Protein AF-0000000084418094 (afdb_homodimer)

Radius of gyration: 26.53 Å; Cα contacts (8 Å, |Δi|>4): 510; chains: 2; bounding box: 59×116×49 Å

Secondary structure (DSSP, 8-state):
------------------EEEE-HHHHHHHHGGGTT--TT--EEEE-TTS-EEEE-HHHHHHHBHHHHHHHHHT-SBTTEEE--SS-HHHHHHHHHHHHHSEEEE-HHHHHHHHHHHHHHTBTTHHHHHHHHHHHH--HHHHHHHHHHHHHTT-HHHHHHHHHHHHHHHHHH-/------------------EEEE-HHHHHHHHGGGTT--TT--EEEE-TTS-EEEE-HHHHHHHBHHHHHHHHHT-SBTTEEE--SS-HHHHHHHHHHHHHSEEEE-HHHHHHHHHHHHHHTBTTHHHHHHHHHHHH--HHHHHHHHHHHHHTT-HHHHHHHHHHHHHHHHHH-

InterPro domains:
  IPR000210 BTB/POZ domain [PF00651] (36-132)
  IPR000210 BTB/POZ domain [PS50097] (41-107)
  IPR000210 BTB/POZ domain [SM00225] (41-137)
  IPR011333 SKP1/BTB/POZ domain superfamily [G3DSA:3.30.710.10] (7-166)
  IPR011333 SKP1/BTB/POZ domain superfamily [SSF54695] (30-132)
  IPR051481 BTB/POZ domain-containing protein and Galectin-3-binding [PTHR24410] (14-168)

Foldseek 3Di:
DPPPPPPPPPPPPPCPVDDDDDCPQVQLVVQLVCKQNPVVFQAWEAEPVGDIIGDHLVLLLVFFVQSVVCVVVVPDPPRYHYDDLADRVLVSQLRSCSRRVDGDDDLQCLLRVLLVCVVRVTPPNNVVSLVVLLVPDDPVSLVVSLVSNVVSVVPSSVVSSVVVVVVVVVVVD/DPPDPPPPPPVPCPCPVDDDDDCPQVQLVVQLVCKQNPVVFQAWEAEPVGDIIGDHLVLLLVFFVQSVVCVVVVPDPPRYHYDDLADRVLVSQVRSCSRRVDGDDDLQCLLRVLLVCVVRVTPPNNVVSLVVLLVPDDPVSLVVSLVSNVVSVVPSSVVSSVVVVVVVVVVVD

Organism: Gonium pectorale (NCBI:txid33097)

pLDDT: mean 86.04, std 20.14, range [18.3, 98.69]

Solvent-accessible surface area (backbone atoms only — not comparable to full-atom values): 18602 Å² total; per-residue (Å²): 132,81,78,76,79,74,74,72,82,71,74,86,72,70,70,62,56,57,46,70,47,82,38,30,66,58,42,19,61,35,29,40,74,42,58,62,22,77,70,77,40,64,31,31,40,27,36,62,82,63,53,72,40,35,35,43,60,56,51,46,36,22,30,12,59,48,48,28,54,46,59,72,67,53,82,57,57,92,51,37,44,78,47,74,95,46,50,48,69,30,47,52,49,52,56,49,18,59,31,42,19,41,36,80,34,29,75,86,46,39,41,47,33,36,44,38,24,57,74,36,40,31,65,66,47,36,65,50,48,50,51,50,50,63,72,63,58,42,86,88,46,34,59,62,42,32,52,45,13,57,72,63,65,35,60,66,56,34,50,46,37,51,49,56,53,49,61,56,50,58,67,72,101,125,78,71,75,74,71,74,71,81,70,78,83,73,71,72,65,56,59,45,70,46,82,37,30,67,55,44,19,61,35,29,40,74,43,59,62,21,78,71,75,40,64,31,32,40,27,36,63,82,62,53,73,39,35,34,41,61,58,50,46,36,20,32,12,59,50,49,28,54,46,60,72,67,53,82,56,57,92,51,37,44,77,46,74,94,45,50,47,69,30,47,51,49,51,56,48,19,59,31,42,19,40,37,79,32,27,76,87,46,39,40,47,32,37,43,38,24,57,74,37,39,31,66,68,48,36,65,50,47,51,50,50,52,63,73,62,59,42,85,87,45,33,60,61,43,32,53,46,12,57,73,61,64,34,62,68,57,33,50,46,38,52,49,56,53,48,61,56,52,57,66,72,100

Sequence (346 aa):
MAKAGVLQLASTAEETATFSIDLGRLLNSGARPFYNSPAFSDITIIAPDGRQRLCHQVILAASSKRLASVLKSGDFTNARLPVQGVDSDALDSLLESCYTGECGLSLASAAAVYDAAVKLEVTGLAPAIEQFVGGGLSPPTVVPMLERALGVKAARLVEICLGFIRGRWVVTGMAKAGVLQLASTAEETATFSIDLGRLLNSGARPFYNSPAFSDITIIAPDGRQRLCHQVILAASSKRLASVLKSGDFTNARLPVQGVDSDALDSLLESCYTGECGLSLASAAAVYDAAVKLEVTGLAPAIEQFVGGGLSPPTVVPMLERALGVKAARLVEICLGFIRGRWVVTG

Structure (mmCIF, N/CA/C/O backbone):
data_AF-0000000084418094-model_v1
#
loop_
_entity.id
_entity.type
_entity.pdbx_description
1 polymer 'BTB domain-containing protein'
#
loop_
_atom_site.group_PDB
_atom_site.id
_atom_site.type_symbol
_atom_site.label_atom_id
_atom_site.label_alt_id
_atom_site.label_comp_id
_atom_site.label_asym_id
_atom_site.label_entity_id
_atom_site.label_seq_id
_atom_site.pdbx_PDB_ins_code
_atom_site.Cartn_x
_atom_site.Cartn_y
_atom_site.Cartn_z
_atom_site.occupancy
_atom_site.B_iso_or_equiv
_atom_site.auth_seq_id
_atom_site.auth_comp_id
_atom_site.auth_asym_id
_atom_site.auth_atom_id
_atom_site.pdbx_PDB_model_num
ATOM 1 N N . MET A 1 1 ? 22.641 -58.281 21 1 20.84 1 MET A N 1
ATOM 2 C CA . MET A 1 1 ? 21.891 -57.906 19.812 1 20.84 1 MET A CA 1
ATOM 3 C C . MET A 1 1 ? 21.953 -56.406 19.578 1 20.84 1 MET A C 1
ATOM 5 O O . MET A 1 1 ? 21.562 -55.625 20.438 1 20.84 1 MET A O 1
ATOM 9 N N . ALA A 1 2 ? 22.875 -55.906 18.969 1 25.16 2 ALA A N 1
ATOM 10 C CA . ALA A 1 2 ? 23.438 -54.562 18.953 1 25.16 2 ALA A CA 1
ATOM 11 C C . ALA A 1 2 ? 22.5 -53.594 18.234 1 25.16 2 ALA A C 1
ATOM 13 O O . ALA A 1 2 ? 22.141 -53.812 17.078 1 25.16 2 ALA A O 1
ATOM 14 N N . LYS A 1 3 ? 21.484 -53.062 18.859 1 25.58 3 LYS A N 1
ATOM 15 C CA . LYS A 1 3 ? 20.328 -52.406 18.25 1 25.58 3 LYS A CA 1
ATOM 16 C C . LYS A 1 3 ? 20.766 -51.281 17.312 1 25.58 3 LYS A C 1
ATOM 18 O O . LYS A 1 3 ? 21.578 -50.438 17.688 1 25.58 3 LYS A O 1
ATOM 23 N N . ALA A 1 4 ? 20.781 -51.469 16.031 1 26.08 4 ALA A N 1
ATOM 24 C CA . ALA A 1 4 ? 21.328 -50.719 14.898 1 26.08 4 ALA A CA 1
ATOM 25 C C . ALA A 1 4 ? 20.828 -49.281 14.898 1 26.08 4 ALA A C 1
ATOM 27 O O . ALA A 1 4 ? 19.641 -49.031 15.078 1 26.08 4 ALA A O 1
ATOM 28 N N . GLY A 1 5 ? 21.531 -48.281 15.32 1 22.48 5 GLY A N 1
ATOM 29 C CA . GLY A 1 5 ? 21.297 -46.875 15.609 1 22.48 5 GLY A CA 1
ATOM 30 C C . GLY A 1 5 ? 20.703 -46.125 14.438 1 22.48 5 GLY A C 1
ATOM 31 O O . GLY A 1 5 ? 21.266 -46.125 13.344 1 22.48 5 GLY A O 1
ATOM 32 N N . VAL A 1 6 ? 19.469 -46.312 14.039 1 21.38 6 VAL A N 1
ATOM 33 C CA . VAL A 1 6 ? 18.891 -45.844 12.781 1 21.38 6 VAL A CA 1
ATOM 34 C C . VAL A 1 6 ? 19.219 -44.375 12.562 1 21.38 6 VAL A C 1
ATOM 36 O O . VAL A 1 6 ? 18.984 -43.562 13.453 1 21.38 6 VAL A O 1
ATOM 39 N N . LEU A 1 7 ? 20.281 -43.969 11.945 1 22.14 7 LEU A N 1
ATOM 40 C CA . LEU A 1 7 ? 20.672 -42.625 11.555 1 22.14 7 LEU A CA 1
ATOM 41 C C . LEU A 1 7 ? 19.484 -41.844 11.008 1 22.14 7 LEU A C 1
ATOM 43 O O . LEU A 1 7 ? 18.844 -42.281 10.047 1 22.14 7 LEU A O 1
ATOM 47 N N . GLN A 1 8 ? 18.484 -41.562 11.57 1 26.33 8 GLN A N 1
ATOM 48 C CA . GLN A 1 8 ? 17.312 -40.906 11.023 1 26.33 8 GLN A CA 1
ATOM 49 C C . GLN A 1 8 ? 17.703 -39.719 10.164 1 26.33 8 GLN A C 1
ATOM 51 O O . GLN A 1 8 ? 18.516 -38.875 10.578 1 26.33 8 GLN A O 1
ATOM 56 N N . LEU A 1 9 ? 18.062 -39.875 8.844 1 26.03 9 LEU A N 1
ATOM 57 C CA . LEU A 1 9 ? 18.469 -38.969 7.789 1 26.03 9 LEU A CA 1
ATOM 58 C C . LEU A 1 9 ? 17.906 -37.562 8.031 1 26.03 9 LEU A C 1
ATOM 60 O O . LEU A 1 9 ? 16.719 -37.406 8.344 1 26.03 9 LEU A O 1
ATOM 64 N N . ALA A 1 10 ? 18.547 -36.469 8.469 1 29.06 10 ALA A N 1
ATOM 65 C CA . ALA A 1 10 ? 18.781 -35.156 9.008 1 29.06 10 ALA A CA 1
ATOM 66 C C . ALA A 1 10 ? 18.109 -34.062 8.156 1 29.06 10 ALA A C 1
ATOM 68 O O . ALA A 1 10 ? 18.391 -33.969 6.961 1 29.06 10 ALA A O 1
ATOM 69 N N . SER A 1 11 ? 16.734 -33.812 7.664 1 34.59 11 SER A N 1
ATOM 70 C CA . SER A 1 11 ? 16.016 -33.812 6.391 1 34.59 11 SER A CA 1
ATOM 71 C C . SER A 1 11 ? 16.688 -32.906 5.367 1 34.59 11 SER A C 1
ATOM 73 O O . SER A 1 11 ? 17.094 -31.797 5.699 1 34.59 11 SER A O 1
ATOM 75 N N . THR A 1 12 ? 17.688 -33.031 4.422 1 32.62 12 THR A N 1
ATOM 76 C CA . THR A 1 12 ? 18.703 -32.25 3.746 1 32.62 12 THR A CA 1
ATOM 77 C C . THR A 1 12 ? 18.188 -30.891 3.363 1 32.62 12 THR A C 1
ATOM 79 O O . THR A 1 12 ? 17.219 -30.766 2.602 1 32.62 12 THR A O 1
ATOM 82 N N . ALA A 1 13 ? 17.938 -29.969 4.031 1 34.62 13 ALA A N 1
ATOM 83 C CA . ALA A 1 13 ? 17.406 -28.641 4.332 1 34.62 13 ALA A CA 1
ATOM 84 C C . ALA A 1 13 ? 17.688 -27.672 3.191 1 34.62 13 ALA A C 1
ATOM 86 O O . ALA A 1 13 ? 18.766 -27.078 3.133 1 34.62 13 ALA A O 1
ATOM 87 N N . GLU A 1 14 ? 17.922 -28.094 1.924 1 36.22 14 GLU A N 1
ATOM 88 C CA . GLU A 1 14 ? 18.141 -27.359 0.684 1 36.22 14 GLU A CA 1
ATOM 89 C C . GLU A 1 14 ? 17.531 -25.953 0.751 1 36.22 14 GLU A C 1
ATOM 91 O O . GLU A 1 14 ? 16.344 -25.812 1.051 1 36.22 14 GLU A O 1
ATOM 96 N N . GLU A 1 15 ? 18.141 -25.109 1.356 1 41.88 15 GLU A N 1
ATOM 97 C CA . GLU A 1 15 ? 18.016 -23.688 1.648 1 41.88 15 GLU A CA 1
ATOM 98 C C . GLU A 1 15 ? 17.062 -23.016 0.673 1 41.88 15 GLU A C 1
ATOM 100 O O . GLU A 1 15 ? 17.375 -22.828 -0.503 1 41.88 15 GLU A O 1
ATOM 105 N N . THR A 1 16 ? 15.953 -23.672 0.348 1 48.34 16 THR A N 1
ATOM 106 C CA . THR A 1 16 ? 14.922 -23.078 -0.484 1 48.34 16 THR A CA 1
ATOM 107 C C . THR A 1 16 ? 14.938 -21.562 -0.352 1 48.34 16 THR A C 1
ATOM 109 O O . THR A 1 16 ? 14.461 -21.016 0.645 1 48.34 16 THR A O 1
ATOM 112 N N . ALA A 1 17 ? 16.188 -21.094 -0.485 1 53.12 17 ALA A N 1
ATOM 113 C CA . ALA A 1 17 ? 16.391 -19.641 -0.481 1 53.12 17 ALA A CA 1
ATOM 114 C C . ALA A 1 17 ? 15.141 -18.906 -0.928 1 53.12 17 ALA A C 1
ATOM 116 O O . ALA A 1 17 ? 14.555 -19.234 -1.963 1 53.12 17 ALA A O 1
ATOM 117 N N . THR A 1 18 ? 14.227 -18.734 0.023 1 65.12 18 THR A N 1
ATOM 118 C CA . THR A 1 18 ? 13.117 -17.844 -0.297 1 65.12 18 THR A CA 1
ATOM 119 C C . THR A 1 18 ? 13.57 -16.391 -0.331 1 65.12 18 THR A C 1
ATOM 121 O O . THR A 1 18 ? 14.414 -15.984 0.474 1 65.12 18 THR A O 1
ATOM 124 N N . PHE A 1 19 ? 13.609 -15.953 -1.445 1 70 19 PHE A N 1
ATOM 125 C CA . PHE A 1 19 ? 13.875 -14.523 -1.565 1 70 19 PHE A CA 1
ATOM 126 C C . PHE A 1 19 ? 12.57 -13.734 -1.578 1 70 19 PHE A C 1
ATOM 128 O O . PHE A 1 19 ? 11.516 -14.273 -1.916 1 70 19 PHE A O 1
ATOM 135 N N . SER A 1 20 ? 12.672 -12.617 -0.868 1 74.56 20 SER A N 1
ATOM 136 C CA . SER A 1 20 ? 11.5 -11.758 -0.864 1 74.56 20 SER A CA 1
ATOM 137 C C . SER A 1 20 ? 11.656 -10.594 -1.841 1 74.56 20 SER A C 1
ATOM 139 O O . SER A 1 20 ? 12.68 -9.906 -1.828 1 74.56 20 SER A O 1
ATOM 141 N N . ILE A 1 21 ? 10.797 -10.539 -2.795 1 78.12 21 ILE A N 1
ATOM 142 C CA . ILE A 1 21 ? 10.711 -9.414 -3.723 1 78.12 21 ILE A CA 1
ATOM 143 C C . ILE A 1 21 ? 9.977 -8.258 -3.062 1 78.12 21 ILE A C 1
ATOM 145 O O . ILE A 1 21 ? 8.93 -8.453 -2.443 1 78.12 21 ILE A O 1
ATOM 149 N N . ASP A 1 22 ? 10.609 -7.055 -3.168 1 77.25 22 ASP A N 1
ATOM 150 C CA . ASP A 1 22 ? 9.961 -5.855 -2.639 1 77.25 22 ASP A CA 1
ATOM 151 C C . ASP A 1 22 ? 9.125 -5.164 -3.713 1 77.25 22 ASP A C 1
ATOM 153 O O . ASP A 1 22 ? 9.672 -4.637 -4.688 1 77.25 22 ASP A O 1
ATOM 157 N N . LEU A 1 23 ? 7.812 -5.191 -3.525 1 77.62 23 LEU A N 1
ATOM 158 C CA . LEU A 1 23 ? 6.867 -4.598 -4.461 1 77.62 23 LEU A CA 1
ATOM 159 C C . LEU A 1 23 ? 6.215 -3.354 -3.865 1 77.62 23 LEU A C 1
ATOM 161 O O . LEU A 1 23 ? 5.27 -2.807 -4.438 1 77.62 23 LEU A O 1
ATOM 165 N N . GLY A 1 24 ? 6.676 -2.898 -2.789 1 80.31 24 GLY A N 1
ATOM 166 C CA . GLY A 1 24 ? 6.016 -1.878 -1.989 1 80.31 24 GLY A CA 1
ATOM 167 C C . GLY A 1 24 ? 5.77 -0.591 -2.752 1 80.31 24 GLY A C 1
ATOM 168 O O . GLY A 1 24 ? 4.641 -0.098 -2.799 1 80.31 24 GLY A O 1
ATOM 169 N N . ARG A 1 25 ? 6.777 -0.119 -3.402 1 77.88 25 ARG A N 1
ATOM 170 C CA . ARG A 1 25 ? 6.676 1.146 -4.121 1 77.88 25 ARG A CA 1
ATOM 171 C C . ARG A 1 25 ? 5.688 1.04 -5.277 1 77.88 25 ARG A C 1
ATOM 173 O O . ARG A 1 25 ? 4.91 1.964 -5.52 1 77.88 25 ARG A O 1
ATOM 180 N N . LEU A 1 26 ? 5.734 -0.068 -5.914 1 77.56 26 LEU A N 1
ATOM 181 C CA . LEU A 1 26 ? 4.852 -0.28 -7.055 1 77.56 26 LEU A CA 1
ATOM 182 C C . LEU A 1 26 ? 3.395 -0.369 -6.605 1 77.56 26 LEU A C 1
ATOM 184 O O . LEU A 1 26 ? 2.502 0.164 -7.27 1 77.56 26 LEU A O 1
ATOM 188 N N . LEU A 1 27 ? 3.195 -0.978 -5.523 1 80.62 27 LEU A N 1
ATOM 189 C CA . LEU A 1 27 ? 1.845 -1.103 -4.988 1 80.62 27 LEU A CA 1
ATOM 190 C C . LEU A 1 27 ? 1.282 0.262 -4.605 1 80.62 27 LEU A C 1
ATOM 192 O O . LEU A 1 27 ? 0.111 0.549 -4.859 1 80.62 27 LEU A O 1
ATOM 196 N N . ASN A 1 28 ? 2.143 1.062 -4.055 1 84 28 ASN A N 1
ATOM 197 C CA . ASN A 1 28 ? 1.713 2.404 -3.684 1 84 28 ASN A CA 1
ATOM 198 C C . ASN A 1 28 ? 1.325 3.229 -4.906 1 84 28 ASN A C 1
ATOM 200 O O . ASN A 1 28 ? 0.319 3.939 -4.891 1 84 28 ASN A O 1
ATOM 204 N N . SER A 1 29 ? 2.09 3.109 -5.93 1 86.38 29 SER A N 1
ATOM 205 C CA . SER A 1 29 ? 1.779 3.814 -7.168 1 86.38 29 SER A CA 1
ATOM 206 C C . SER A 1 29 ? 0.441 3.361 -7.742 1 86.38 29 SER A C 1
ATOM 208 O O . SER A 1 29 ? -0.302 4.164 -8.312 1 86.38 29 SER A O 1
ATOM 210 N N . GLY A 1 30 ? 0.126 2.158 -7.531 1 91.56 30 GLY A N 1
ATOM 211 C CA . GLY A 1 30 ? -1.116 1.604 -8.047 1 91.56 30 GLY A CA 1
ATOM 212 C C . GLY A 1 30 ? -2.342 2.08 -7.293 1 91.56 30 GLY A C 1
ATOM 213 O O . GLY A 1 30 ? -3.443 2.111 -7.844 1 91.56 30 GLY A O 1
ATOM 214 N N . ALA A 1 31 ? -2.121 2.502 -6.129 1 94.19 31 ALA A N 1
ATOM 215 C CA . ALA A 1 31 ? -3.246 2.896 -5.285 1 94.19 31 ALA A CA 1
ATOM 216 C C . ALA A 1 31 ? -3.57 4.379 -5.457 1 94.19 31 ALA A C 1
ATOM 218 O O . ALA A 1 31 ? -4.668 4.824 -5.125 1 94.19 31 ALA A O 1
ATOM 219 N N . ARG A 1 32 ? -2.682 5.16 -6.016 1 93.94 32 ARG A N 1
ATOM 220 C CA . ARG A 1 32 ? -2.779 6.613 -6.098 1 93.94 32 ARG A CA 1
ATOM 221 C C . ARG A 1 32 ? -4.051 7.035 -6.824 1 93.94 32 ARG A C 1
ATOM 223 O O . ARG A 1 32 ? -4.789 7.902 -6.348 1 93.94 32 ARG A O 1
ATOM 230 N N . PRO A 1 33 ? -4.422 6.367 -7.875 1 95.81 33 PRO A N 1
ATOM 231 C CA . PRO A 1 33 ? -5.59 6.828 -8.633 1 95.81 33 PRO A CA 1
ATOM 232 C C . PRO A 1 33 ? -6.902 6.621 -7.883 1 95.81 33 PRO A C 1
ATOM 234 O O . PRO A 1 33 ? -7.934 7.176 -8.273 1 95.81 33 PRO A O 1
ATOM 237 N N . PHE A 1 34 ? -6.844 5.918 -6.867 1 96.81 34 PHE A N 1
ATOM 238 C CA . PHE A 1 34 ? -8.086 5.598 -6.176 1 96.81 34 PHE A CA 1
ATOM 239 C C . PHE A 1 34 ? -8.414 6.656 -5.125 1 96.81 34 PHE A C 1
ATOM 241 O O . PHE A 1 34 ? -9.539 6.727 -4.633 1 96.81 34 PHE A O 1
ATOM 248 N N . TYR A 1 35 ? -7.398 7.457 -4.777 1 97.38 35 TYR A N 1
ATOM 249 C CA . TYR A 1 35 ? -7.699 8.531 -3.838 1 97.38 35 TYR A CA 1
ATOM 250 C C . TYR A 1 35 ? -8.711 9.508 -4.43 1 97.38 35 TYR A C 1
ATOM 252 O O . TYR A 1 35 ? -8.523 10.016 -5.539 1 97.38 35 TYR A O 1
ATOM 260 N N . ASN A 1 36 ? -9.703 9.695 -3.666 1 98.06 36 ASN A N 1
ATOM 261 C CA . ASN A 1 36 ? -10.812 10.57 -4.023 1 98.06 36 ASN A CA 1
ATOM 262 C C . ASN A 1 36 ? -11.461 10.148 -5.336 1 98.06 36 ASN A C 1
ATOM 264 O O . ASN A 1 36 ? -11.852 10.992 -6.145 1 98.06 36 ASN A O 1
ATOM 268 N N . SER A 1 37 ? -11.453 8.906 -5.594 1 97.12 37 SER A N 1
ATOM 269 C CA . SER A 1 37 ? -12.125 8.266 -6.719 1 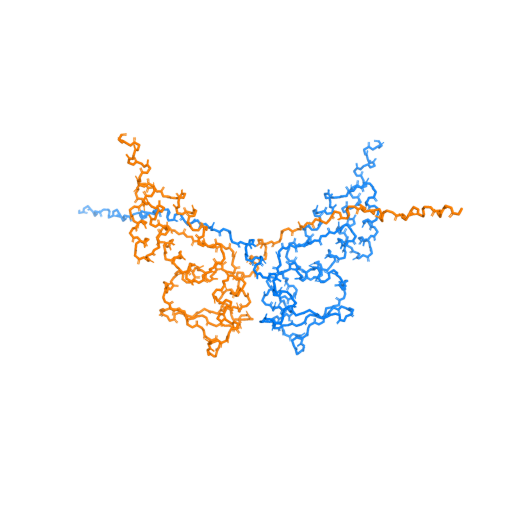97.12 37 SER A CA 1
ATOM 270 C C . SER A 1 37 ? -13.32 7.449 -6.258 1 97.12 37 SER A C 1
ATOM 272 O O . SER A 1 37 ? -13.273 6.805 -5.207 1 97.12 37 SER A O 1
ATOM 274 N N . PRO A 1 38 ? -14.391 7.488 -7.008 1 97 38 PRO A N 1
ATOM 275 C CA . PRO A 1 38 ? -15.562 6.699 -6.621 1 97 38 PRO A CA 1
ATOM 276 C C . PRO A 1 38 ? -15.352 5.199 -6.812 1 97 38 PRO A C 1
ATOM 278 O O . PRO A 1 38 ? -16.109 4.391 -6.277 1 97 38 PRO A O 1
ATOM 281 N N . ALA A 1 39 ? -14.281 4.852 -7.535 1 96.12 39 ALA A N 1
ATOM 282 C CA . ALA A 1 39 ? -14.039 3.441 -7.816 1 96.12 39 ALA A CA 1
ATOM 283 C C . ALA A 1 39 ? -13.766 2.662 -6.535 1 96.12 39 ALA A C 1
ATOM 285 O O . ALA A 1 39 ? -12.781 2.932 -5.836 1 96.12 39 ALA A O 1
ATOM 286 N N . PHE A 1 40 ? -14.656 1.739 -6.23 1 96.25 40 PHE A N 1
ATOM 287 C CA . PHE A 1 40 ? -14.578 0.806 -5.113 1 96.25 40 PHE A CA 1
ATOM 288 C C . PHE A 1 40 ? -14.617 1.55 -3.783 1 96.25 40 PHE A C 1
ATOM 290 O O . PHE A 1 40 ? -14.281 0.983 -2.74 1 96.25 40 PHE A O 1
ATOM 297 N N . SER A 1 41 ? -14.867 2.859 -3.801 1 97.75 41 SER A N 1
ATOM 298 C CA . SER A 1 41 ? -14.914 3.639 -2.568 1 97.75 41 SER A CA 1
ATOM 299 C C . SER A 1 41 ? -16.031 3.148 -1.644 1 97.75 41 SER A C 1
ATOM 301 O O . SER A 1 41 ? -17.109 2.779 -2.105 1 97.75 41 SER A O 1
ATOM 303 N N . ASP A 1 42 ? -15.75 3.154 -0.312 1 97.38 42 ASP A N 1
ATOM 304 C CA . ASP A 1 42 ? -16.75 2.646 0.618 1 97.38 42 ASP A CA 1
ATOM 305 C C . ASP A 1 42 ? -16.875 3.551 1.844 1 97.38 42 ASP A C 1
ATOM 307 O O . ASP A 1 42 ? -17.594 3.232 2.787 1 97.38 42 ASP A O 1
ATOM 311 N N . ILE A 1 43 ? -16.266 4.707 1.866 1 97.94 43 ILE A N 1
ATOM 312 C CA . ILE A 1 43 ? -16.375 5.66 2.967 1 97.94 43 ILE A CA 1
ATOM 313 C C . ILE A 1 43 ? -16.062 7.066 2.467 1 97.94 43 ILE A C 1
ATOM 315 O O . ILE A 1 43 ? -15.203 7.25 1.6 1 97.94 43 ILE A O 1
ATOM 319 N N . THR A 1 44 ? -16.781 8 2.959 1 98.62 44 THR A N 1
ATOM 320 C CA . THR A 1 44 ? -16.516 9.406 2.67 1 98.62 44 THR A CA 1
ATOM 321 C C . THR A 1 44 ? -16.016 10.133 3.912 1 98.62 44 THR A C 1
ATOM 323 O O . THR A 1 44 ? -16.656 10.109 4.961 1 98.62 44 THR A O 1
ATOM 326 N N . ILE A 1 45 ? -14.844 10.734 3.781 1 98.5 45 ILE A N 1
ATOM 327 C CA . ILE A 1 45 ? -14.281 11.523 4.867 1 98.5 45 ILE A CA 1
ATOM 328 C C . ILE A 1 45 ? -14.703 12.984 4.707 1 98.5 45 ILE A C 1
ATOM 330 O O . ILE A 1 45 ? -14.578 13.562 3.625 1 98.5 45 ILE A O 1
ATOM 334 N N . ILE A 1 46 ? -15.227 13.547 5.773 1 98.25 46 ILE A N 1
ATOM 335 C CA . ILE A 1 46 ? -15.648 14.938 5.754 1 98.25 46 ILE A CA 1
ATOM 336 C C . ILE A 1 46 ? -14.68 15.781 6.59 1 98.25 46 ILE A C 1
ATOM 338 O O . ILE A 1 46 ? -14.57 15.586 7.801 1 98.25 46 ILE A O 1
ATOM 342 N N . ALA A 1 47 ? -14.016 16.672 5.941 1 98.25 47 ALA A N 1
ATOM 343 C CA . ALA A 1 47 ? -13.062 17.562 6.617 1 98.25 47 ALA A CA 1
ATOM 344 C C . ALA A 1 47 ? -13.789 18.625 7.422 1 98.25 47 ALA A C 1
ATOM 346 O O . ALA A 1 47 ? -14.984 18.859 7.23 1 98.25 47 ALA A O 1
ATOM 347 N N . PRO A 1 48 ? -13.062 19.312 8.305 1 97.44 48 PRO A N 1
ATOM 348 C CA . PRO A 1 48 ? -13.68 20.359 9.133 1 97.44 48 PRO A CA 1
ATOM 349 C C . PRO A 1 48 ? -14.305 21.469 8.305 1 97.44 48 PRO A C 1
ATOM 351 O O . PRO A 1 48 ? -15.32 22.047 8.711 1 97.44 48 PRO A O 1
ATOM 354 N N . ASP A 1 49 ? -13.742 21.719 7.156 1 97.81 49 ASP A N 1
ATOM 355 C CA . ASP A 1 49 ? -14.273 22.828 6.348 1 97.81 49 ASP A CA 1
ATOM 356 C C . ASP A 1 49 ? -15.398 22.344 5.434 1 97.81 49 ASP A C 1
ATOM 358 O O . ASP A 1 49 ? -15.898 23.094 4.602 1 97.81 49 ASP A O 1
ATOM 362 N N . GLY A 1 50 ? -15.727 21.047 5.441 1 97.31 50 GLY A N 1
ATOM 363 C CA . GLY A 1 50 ? -16.859 20.516 4.695 1 97.31 50 GLY A CA 1
ATOM 364 C C . GLY A 1 50 ? -16.453 19.75 3.455 1 97.31 50 GLY A C 1
ATOM 365 O O . GLY A 1 50 ? -17.266 19.031 2.869 1 97.31 50 GLY A O 1
ATOM 366 N N . ARG A 1 51 ? -15.188 19.922 3.102 1 97.81 51 ARG A N 1
ATOM 367 C CA . ARG A 1 51 ? -14.711 19.156 1.948 1 97.81 51 ARG A CA 1
ATOM 368 C C . ARG A 1 51 ? -14.875 17.656 2.178 1 97.81 51 ARG A C 1
ATOM 370 O O . ARG A 1 51 ? -14.625 17.172 3.279 1 97.81 51 ARG A O 1
ATOM 377 N N . GLN A 1 52 ? -15.258 17.016 1.075 1 98.25 52 GLN A N 1
ATOM 378 C CA . GLN A 1 52 ? -15.484 15.578 1.142 1 98.25 52 GLN A CA 1
ATOM 379 C C . GLN A 1 52 ? -14.492 14.828 0.262 1 98.25 52 GLN A C 1
ATOM 381 O O . GLN A 1 52 ? -14.18 15.258 -0.85 1 98.25 52 GLN A O 1
ATOM 386 N N . ARG A 1 53 ? -13.922 13.711 0.78 1 98.62 53 ARG A N 1
ATOM 387 C CA . ARG A 1 53 ? -13.016 12.844 0.034 1 98.62 53 ARG A CA 1
ATOM 388 C C . ARG A 1 53 ? -13.516 11.398 0.037 1 98.62 53 ARG A C 1
ATOM 390 O O . ARG A 1 53 ? -13.836 10.852 1.095 1 98.62 53 ARG A O 1
ATOM 397 N N . LEU A 1 54 ? -13.672 10.844 -1.171 1 98.69 54 LEU A N 1
ATOM 398 C CA . LEU A 1 54 ? -13.984 9.422 -1.305 1 98.69 54 LEU A CA 1
ATOM 399 C C . LEU A 1 54 ? -12.758 8.562 -1.008 1 98.69 54 LEU A C 1
ATOM 401 O O . LEU A 1 54 ? -11.711 8.742 -1.628 1 98.69 54 LEU A O 1
ATOM 405 N N . CYS A 1 55 ? -12.914 7.664 0.001 1 98.44 55 CYS A N 1
ATOM 406 C CA . CYS A 1 55 ? -11.797 6.848 0.46 1 98.44 55 CYS A CA 1
ATOM 407 C C . CYS A 1 55 ? -12.195 5.379 0.542 1 98.44 55 CYS A C 1
ATOM 409 O O . CYS A 1 55 ? -13.227 4.98 0.002 1 98.44 55 CYS A O 1
ATOM 411 N N . HIS A 1 56 ? -11.359 4.531 0.987 1 98.06 56 HIS A N 1
ATOM 412 C CA . HIS A 1 56 ? -11.516 3.096 1.18 1 98.06 56 HIS A CA 1
ATOM 413 C C . HIS A 1 56 ? -11.156 2.689 2.605 1 98.06 56 HIS A C 1
ATOM 415 O O . HIS A 1 56 ? -10.055 2.982 3.084 1 98.06 56 HIS A O 1
ATOM 421 N N . GLN A 1 57 ? -12.078 1.995 3.277 1 97.81 57 GLN A N 1
ATOM 422 C CA . GLN A 1 57 ? -11.906 1.683 4.695 1 97.81 57 GLN A CA 1
ATOM 423 C C . GLN A 1 57 ? -10.625 0.89 4.934 1 97.81 57 GLN A C 1
ATOM 425 O O . GLN A 1 57 ? -9.891 1.165 5.883 1 97.81 57 GLN A O 1
ATOM 430 N N . VAL A 1 58 ? -10.305 -0.068 4.035 1 96.81 58 VAL A N 1
ATOM 431 C CA . VAL A 1 58 ? -9.164 -0.949 4.242 1 96.81 58 VAL A CA 1
ATOM 432 C C . VAL A 1 58 ? -7.867 -0.14 4.18 1 96.81 58 VAL A C 1
ATOM 434 O O . VAL A 1 58 ? -6.934 -0.39 4.949 1 96.81 58 VAL A O 1
ATOM 437 N N . ILE A 1 59 ? -7.789 0.83 3.27 1 96.56 59 ILE A N 1
ATOM 438 C CA . ILE A 1 59 ? -6.59 1.649 3.125 1 96.56 59 ILE A CA 1
ATOM 439 C C . ILE A 1 59 ? -6.414 2.529 4.359 1 96.56 59 ILE A C 1
ATOM 441 O O . ILE A 1 59 ? -5.312 2.619 4.914 1 96.56 59 ILE A O 1
ATOM 445 N N . LEU A 1 60 ? -7.492 3.148 4.816 1 97.38 60 LEU A N 1
ATOM 446 C CA . LEU A 1 60 ? -7.43 4.016 5.988 1 97.38 60 LEU A CA 1
ATOM 447 C C . LEU A 1 60 ? -7.098 3.211 7.242 1 97.38 60 LEU A C 1
ATOM 449 O O . LEU A 1 60 ? -6.262 3.623 8.047 1 97.38 60 LEU A O 1
ATOM 453 N N . ALA A 1 61 ? -7.73 2.039 7.359 1 97.19 61 ALA A N 1
ATOM 454 C CA . ALA A 1 61 ? -7.512 1.195 8.531 1 97.19 61 ALA A CA 1
ATOM 455 C C . ALA A 1 61 ? -6.086 0.655 8.555 1 97.19 61 ALA A C 1
ATOM 457 O O . ALA A 1 61 ? -5.504 0.469 9.633 1 97.19 61 ALA A O 1
ATOM 458 N N . ALA A 1 62 ? -5.543 0.446 7.414 1 95.5 62 ALA A N 1
ATOM 459 C CA . ALA A 1 62 ? -4.184 -0.077 7.309 1 95.5 62 ALA A CA 1
ATOM 460 C C . ALA A 1 62 ? -3.154 0.989 7.68 1 95.5 62 ALA A C 1
ATOM 462 O O . ALA A 1 62 ? -2.021 0.667 8.039 1 95.5 62 ALA A O 1
ATOM 463 N N . SER A 1 63 ? -3.527 2.229 7.645 1 95.5 63 SER A N 1
ATOM 464 C CA . SER A 1 63 ? -2.551 3.311 7.738 1 95.5 63 SER A CA 1
ATOM 465 C C . SER A 1 63 ? -2.68 4.059 9.062 1 95.5 63 SER A C 1
ATOM 467 O O . SER A 1 63 ? -1.757 4.762 9.477 1 95.5 63 SER A O 1
ATOM 469 N N . SER A 1 64 ? -3.801 3.951 9.734 1 96.69 64 SER A N 1
ATOM 470 C CA . SER A 1 64 ? -4.102 4.738 10.922 1 96.69 64 SER A CA 1
ATOM 471 C C . SER A 1 64 ? -4.801 3.891 11.984 1 96.69 64 SER A C 1
ATOM 473 O O . SER A 1 64 ? -5.902 3.387 11.75 1 96.69 64 SER A O 1
ATOM 475 N N . LYS A 1 65 ? -4.156 3.857 13.188 1 96.31 65 LYS A N 1
ATOM 476 C CA . LYS A 1 65 ? -4.746 3.09 14.281 1 96.31 65 LYS A CA 1
ATOM 477 C C . LYS A 1 65 ? -6.062 3.711 14.734 1 96.31 65 LYS A C 1
ATOM 479 O O . LYS A 1 65 ? -7.031 2.998 15.008 1 96.31 65 LYS A O 1
ATOM 484 N N . ARG A 1 66 ? -6.133 4.953 14.82 1 97.06 66 ARG A N 1
ATOM 485 C CA . ARG A 1 66 ? -7.344 5.645 15.25 1 97.06 66 ARG A CA 1
ATOM 486 C C . ARG A 1 66 ? -8.477 5.453 14.25 1 97.06 66 ARG A C 1
ATOM 488 O O . ARG A 1 66 ? -9.609 5.156 14.633 1 97.06 66 ARG A O 1
ATOM 495 N N . LEU A 1 67 ? -8.18 5.594 12.992 1 97 67 LEU A N 1
ATOM 496 C CA . LEU A 1 67 ? -9.203 5.383 11.977 1 97 67 LEU A CA 1
ATOM 497 C C . LEU A 1 67 ? -9.656 3.926 11.953 1 97 67 LEU A C 1
ATOM 499 O O . LEU A 1 67 ? -10.844 3.645 11.805 1 97 67 LEU A O 1
ATOM 503 N N . ALA A 1 68 ? -8.688 3.039 12.133 1 96.69 68 ALA A N 1
ATOM 504 C CA . ALA A 1 68 ? -9.031 1.621 12.18 1 96.69 68 ALA A CA 1
ATOM 505 C C . ALA A 1 68 ? -10.047 1.345 13.289 1 96.69 68 ALA A C 1
ATOM 507 O O . ALA A 1 68 ? -11.047 0.651 13.062 1 96.69 68 ALA A O 1
ATOM 508 N N . SER A 1 69 ? -9.805 1.888 14.438 1 96.69 69 SER A N 1
ATOM 509 C CA . SER A 1 69 ? -10.688 1.692 15.586 1 96.69 69 SER A CA 1
ATOM 510 C C . SER A 1 69 ? -12.078 2.246 15.305 1 96.69 69 SER A C 1
ATOM 512 O O . SER A 1 69 ? -13.086 1.573 15.562 1 96.69 69 SER A O 1
ATOM 514 N N . VAL A 1 70 ? -12.172 3.391 14.719 1 96.25 70 VAL A N 1
ATOM 515 C CA . VAL A 1 70 ? -13.438 4.051 14.438 1 96.25 70 VAL A CA 1
ATOM 516 C C . VAL A 1 70 ? -14.203 3.277 13.367 1 96.25 70 VAL A C 1
ATOM 518 O O . VAL A 1 70 ? -15.406 3.059 13.492 1 96.25 70 VAL A O 1
ATOM 521 N N . LEU A 1 71 ? -13.5 2.852 12.383 1 96.38 71 LEU A N 1
ATOM 522 C CA . LEU A 1 71 ? -14.133 2.15 11.266 1 96.38 71 LEU A CA 1
ATOM 523 C C . LEU A 1 71 ? -14.633 0.778 11.703 1 96.38 71 LEU A C 1
ATOM 525 O O . LEU A 1 71 ? -15.711 0.343 11.281 1 96.38 71 LEU A O 1
ATOM 529 N N . LYS A 1 72 ? -13.859 0.156 12.492 1 94.94 72 LYS A N 1
ATOM 530 C CA . LYS A 1 72 ? -14.273 -1.151 12.992 1 94.94 72 LYS A CA 1
ATOM 531 C C . LYS A 1 72 ? -15.492 -1.033 13.906 1 94.94 72 LYS A C 1
ATOM 533 O O . LYS A 1 72 ? -16.359 -1.908 13.906 1 94.94 72 LYS A O 1
ATOM 538 N N . SER A 1 73 ? -15.562 0.04 14.641 1 94 73 SER A N 1
ATOM 539 C CA . SER A 1 73 ? -16.703 0.269 15.539 1 94 73 SER A CA 1
ATOM 540 C C . SER A 1 73 ? -17.953 0.613 14.75 1 94 73 SER A C 1
ATOM 542 O O . SER A 1 73 ? -19.078 0.322 15.195 1 94 73 SER A O 1
ATOM 544 N N . GLY A 1 74 ? -17.797 1.178 13.625 1 89.62 74 GLY A N 1
ATOM 545 C CA . GLY A 1 74 ? -18.922 1.563 12.797 1 89.62 74 GLY A CA 1
ATOM 546 C C . GLY A 1 74 ? -19.672 2.779 13.32 1 89.62 74 GLY A C 1
ATOM 547 O O . GLY A 1 74 ? -20.844 2.973 13.023 1 89.62 74 GLY A O 1
ATOM 548 N N . ASP A 1 75 ? -19.016 3.473 14.094 1 86.5 75 ASP A N 1
ATOM 549 C CA . ASP A 1 75 ? -19.641 4.629 14.734 1 86.5 75 ASP A CA 1
ATOM 550 C C . ASP A 1 75 ? -19.719 5.816 13.781 1 86.5 75 ASP A C 1
ATOM 552 O O . ASP A 1 75 ? -19.156 6.879 14.055 1 86.5 75 ASP A O 1
ATOM 556 N N . PHE A 1 76 ? -20.234 5.738 12.633 1 87 76 PHE A N 1
ATOM 557 C CA . PHE A 1 76 ? -20.547 6.766 11.641 1 87 76 PHE A CA 1
ATOM 558 C C . PHE A 1 76 ? -21.797 6.402 10.852 1 87 76 PHE A C 1
ATOM 560 O O . PHE A 1 76 ? -22.328 5.297 10.992 1 87 76 PHE A O 1
ATOM 567 N N . THR A 1 77 ? -22.375 7.336 10.203 1 89.06 77 THR A N 1
ATOM 568 C CA . THR A 1 77 ? -23.656 7.145 9.539 1 89.06 77 THR A CA 1
ATOM 569 C C . THR A 1 77 ? -23.516 7.258 8.023 1 89.06 77 THR A C 1
ATOM 571 O O . THR A 1 77 ? -22.812 8.148 7.531 1 89.06 77 THR A O 1
ATOM 574 N N . ASN A 1 78 ? -24.172 6.363 7.355 1 91.94 78 ASN A N 1
ATOM 575 C CA . ASN A 1 78 ? -24.281 6.395 5.898 1 91.94 78 ASN A CA 1
ATOM 576 C C . ASN A 1 78 ? -22.906 6.398 5.234 1 91.94 78 ASN A C 1
ATOM 578 O O . ASN A 1 78 ? -22.703 7.105 4.246 1 91.94 78 ASN A O 1
ATOM 582 N N . ALA A 1 79 ? -21.891 5.82 5.734 1 94.31 79 ALA A N 1
ATOM 583 C CA . ALA A 1 79 ? -20.547 5.699 5.191 1 94.31 79 ALA A CA 1
ATOM 584 C C . ALA A 1 79 ? -19.875 7.066 5.082 1 94.31 79 ALA A C 1
ATOM 586 O O . ALA A 1 79 ? -19.109 7.32 4.145 1 94.31 79 ALA A O 1
ATOM 587 N N . ARG A 1 80 ? -20.328 7.934 6.008 1 97.25 80 ARG A N 1
ATOM 588 C CA . ARG A 1 80 ? -19.734 9.266 6.109 1 97.25 80 ARG A CA 1
ATOM 589 C C . ARG A 1 80 ? -19.094 9.469 7.477 1 97.25 80 ARG A C 1
ATOM 591 O O . ARG A 1 80 ? -19.734 9.266 8.508 1 97.25 80 ARG A O 1
ATOM 598 N N . LEU A 1 81 ? -17.812 9.828 7.477 1 97.94 81 LEU A N 1
ATOM 599 C CA . LEU A 1 81 ? -17.047 9.984 8.711 1 97.94 81 LEU A CA 1
ATOM 600 C C . LEU A 1 81 ? -16.516 11.406 8.836 1 97.94 81 LEU A C 1
ATOM 602 O O . LEU A 1 81 ? -15.5 11.742 8.211 1 97.94 81 LEU A O 1
ATOM 606 N N . PRO A 1 82 ? -17.141 12.289 9.594 1 97.38 82 PRO A N 1
ATOM 607 C CA . PRO A 1 82 ? -16.578 13.609 9.859 1 97.38 82 PRO A CA 1
ATOM 608 C C . PRO A 1 82 ? -15.32 13.547 10.727 1 97.38 82 PRO A C 1
ATOM 610 O O . PRO A 1 82 ? -15.281 12.805 11.711 1 97.38 82 PRO A O 1
ATOM 613 N N . VAL A 1 83 ? -14.352 14.211 10.281 1 97.12 83 VAL A N 1
ATOM 614 C CA . VAL A 1 83 ? -13.133 14.383 11.07 1 97.12 83 VAL A CA 1
ATOM 615 C C . VAL A 1 83 ? -13.031 15.82 11.555 1 97.12 83 VAL A C 1
ATOM 617 O O . VAL A 1 83 ? -13.18 16.766 10.773 1 97.12 83 VAL A O 1
ATOM 620 N N . GLN A 1 84 ? -12.789 16 12.906 1 96.38 84 GLN A N 1
ATOM 621 C CA . GLN A 1 84 ? -12.695 17.328 13.516 1 96.38 84 GLN A CA 1
ATOM 622 C C . GLN A 1 84 ? -11.375 17.484 14.258 1 96.38 84 GLN A C 1
ATOM 624 O O . GLN A 1 84 ? -10.68 16.5 14.531 1 96.38 84 GLN A O 1
ATOM 629 N N . GLY A 1 85 ? -10.977 18.688 14.453 1 95.5 85 GLY A N 1
ATOM 630 C CA . GLY A 1 85 ? -9.828 18.969 15.305 1 95.5 85 GLY A CA 1
ATOM 631 C C . GLY A 1 85 ? -8.508 18.938 14.555 1 95.5 85 GLY A C 1
ATOM 632 O O . GLY A 1 85 ? -7.441 18.859 15.164 1 95.5 85 GLY A O 1
ATOM 633 N N . VAL A 1 86 ? -8.648 18.891 13.242 1 96.81 86 VAL A N 1
ATOM 634 C CA . VAL A 1 86 ? -7.441 18.953 12.422 1 96.81 86 VAL A CA 1
ATOM 635 C C . VAL A 1 86 ? -7.629 19.953 11.289 1 96.81 86 VAL A C 1
ATOM 637 O O . VAL A 1 86 ? -8.758 20.312 10.945 1 96.81 86 VAL A O 1
ATOM 640 N N . ASP A 1 87 ? -6.477 20.469 10.812 1 96.81 87 ASP A N 1
ATOM 641 C CA . ASP A 1 87 ? -6.504 21.328 9.641 1 96.81 87 ASP A CA 1
ATOM 642 C C . ASP A 1 87 ? -6.953 20.562 8.398 1 96.81 87 ASP A C 1
ATOM 644 O O . ASP A 1 87 ? -6.512 19.438 8.164 1 96.81 87 ASP A O 1
ATOM 648 N N . SER A 1 88 ? -7.832 21.234 7.57 1 97.88 88 SER A N 1
ATOM 649 C CA . SER A 1 88 ? -8.43 20.547 6.434 1 97.88 88 SER A CA 1
ATOM 650 C C . SER A 1 88 ? -7.387 20.219 5.367 1 97.88 88 SER A C 1
ATOM 652 O O . SER A 1 88 ? -7.395 19.125 4.789 1 97.88 88 SER A O 1
ATOM 654 N N . ASP A 1 89 ? -6.535 21.141 5.098 1 97.06 89 ASP A N 1
ATOM 655 C CA . ASP A 1 89 ? -5.488 20.891 4.109 1 97.06 89 ASP A CA 1
ATOM 656 C C . ASP A 1 89 ? -4.523 19.812 4.594 1 97.06 89 ASP A C 1
ATOM 658 O O . ASP A 1 89 ? -4.082 18.969 3.811 1 97.06 89 ASP A O 1
ATOM 662 N N . ALA A 1 90 ? -4.211 19.828 5.844 1 96.94 90 ALA A N 1
ATOM 663 C CA . ALA A 1 90 ? -3.346 18.812 6.434 1 96.94 90 ALA A CA 1
ATOM 664 C C . ALA A 1 90 ? -3.984 17.422 6.348 1 96.94 90 ALA A C 1
ATOM 666 O O . ALA A 1 90 ? -3.312 16.438 6.023 1 96.94 90 ALA A O 1
ATOM 667 N N . LEU A 1 91 ? -5.289 17.406 6.594 1 98.06 91 LEU A N 1
ATOM 668 C CA . LEU A 1 91 ? -6.012 16.141 6.496 1 98.06 91 LEU A CA 1
ATOM 669 C C . LEU A 1 91 ? -5.965 15.594 5.074 1 98.06 91 LEU A C 1
ATOM 671 O O . LEU A 1 91 ? -5.727 14.398 4.867 1 98.06 91 LEU A O 1
ATOM 675 N N . ASP A 1 92 ? -6.152 16.453 4.168 1 97.38 92 ASP A N 1
ATOM 676 C CA . ASP A 1 92 ? -6.113 16.047 2.764 1 97.38 92 ASP A CA 1
ATOM 677 C C . ASP A 1 92 ? -4.754 15.469 2.395 1 97.38 92 ASP A C 1
ATOM 679 O O . ASP A 1 92 ? -4.676 14.406 1.771 1 97.38 92 ASP A O 1
ATOM 683 N N . SER A 1 93 ? -3.686 16.141 2.777 1 95 93 SER A N 1
ATOM 684 C CA . SER A 1 93 ? -2.33 15.656 2.527 1 95 93 SER A CA 1
ATOM 685 C C . SER A 1 93 ? -2.086 14.312 3.201 1 95 93 SER A C 1
ATOM 687 O O . SER A 1 93 ? -1.465 13.422 2.617 1 95 93 SER A O 1
ATOM 689 N N . LEU A 1 94 ? -2.586 14.219 4.355 1 96.5 94 LEU A N 1
ATOM 690 C CA . LEU A 1 94 ? -2.439 12.992 5.133 1 96.5 94 LEU A CA 1
ATOM 691 C C . LEU A 1 94 ? -3.184 11.836 4.473 1 96.5 94 LEU A C 1
ATOM 693 O O . LEU A 1 94 ? -2.623 10.75 4.289 1 96.5 94 LEU A O 1
ATOM 697 N N . LEU A 1 95 ? -4.422 12.055 4.066 1 97.31 95 LEU A N 1
ATOM 698 C CA . LEU A 1 95 ? -5.211 11.016 3.414 1 97.31 95 LEU A CA 1
ATOM 699 C C . LEU A 1 95 ? -4.551 10.562 2.115 1 97.31 95 LEU A C 1
ATOM 701 O O . LEU A 1 95 ? -4.469 9.359 1.842 1 97.31 95 LEU A O 1
ATOM 705 N N . GLU A 1 96 ? -4.098 11.516 1.389 1 95.5 96 GLU A N 1
ATOM 706 C CA . GLU A 1 96 ? -3.414 11.172 0.143 1 95.5 96 GLU A CA 1
ATOM 707 C C . GLU A 1 96 ? -2.176 10.32 0.405 1 95.5 96 GLU A C 1
ATOM 709 O O . GLU A 1 96 ? -1.889 9.391 -0.344 1 95.5 96 GLU A O 1
ATOM 714 N N . SER A 1 97 ? -1.49 10.602 1.416 1 94.19 97 SER A N 1
ATOM 715 C CA . SER A 1 97 ? -0.276 9.859 1.736 1 94.19 97 SER A CA 1
ATOM 716 C C . SER A 1 97 ? -0.589 8.398 2.059 1 94.19 97 SER A C 1
ATOM 718 O O . SER A 1 97 ? 0.241 7.516 1.836 1 94.19 97 SER A O 1
ATOM 720 N N . CYS A 1 98 ? -1.792 8.094 2.533 1 94.94 98 CYS A N 1
ATOM 721 C CA . CYS A 1 98 ? -2.213 6.727 2.812 1 94.94 98 CYS A CA 1
ATOM 722 C C . CYS A 1 98 ? -2.326 5.918 1.525 1 94.94 98 CYS A C 1
ATOM 724 O O . CYS A 1 98 ? -2.25 4.688 1.552 1 94.94 98 CYS A O 1
ATOM 726 N N . TYR A 1 99 ? -2.482 6.605 0.44 1 94.12 99 TYR A N 1
ATOM 727 C CA . TYR A 1 99 ? -2.633 5.941 -0.849 1 94.12 99 TYR A CA 1
ATOM 728 C C . TYR A 1 99 ? -1.305 5.883 -1.594 1 94.12 99 TYR A C 1
ATOM 730 O O . TYR A 1 99 ? -1.029 4.922 -2.312 1 94.12 99 TYR A O 1
ATOM 738 N N . THR A 1 100 ? -0.522 6.836 -1.39 1 91.44 100 THR A N 1
ATOM 739 C CA . THR A 1 100 ? 0.648 6.984 -2.246 1 91.44 100 THR A CA 1
ATOM 740 C C . THR A 1 100 ? 1.909 6.512 -1.528 1 91.44 100 THR A C 1
ATOM 742 O O . THR A 1 100 ? 2.926 6.234 -2.168 1 91.44 100 THR A O 1
ATOM 745 N N . GLY A 1 101 ? 1.823 6.516 -0.254 1 89.5 101 GLY A N 1
ATOM 746 C CA . GLY A 1 101 ? 3.025 6.223 0.512 1 89.5 101 GLY A CA 1
ATOM 747 C C . GLY A 1 101 ? 3.998 7.387 0.564 1 89.5 101 GLY A C 1
ATOM 748 O O . GLY A 1 101 ? 5.152 7.219 0.961 1 89.5 101 GLY A O 1
ATOM 749 N N . GLU A 1 102 ? 3.551 8.492 0.074 1 88.75 102 GLU A N 1
ATOM 750 C CA . GLU A 1 102 ? 4.367 9.703 0.046 1 88.75 102 GLU A CA 1
ATOM 751 C C . GLU A 1 102 ? 3.586 10.906 0.573 1 88.75 102 GLU A C 1
ATOM 753 O O . GLU A 1 102 ? 2.391 11.039 0.308 1 88.75 102 GLU A O 1
ATOM 758 N N . CYS A 1 103 ? 4.297 11.664 1.366 1 90.06 103 CYS A N 1
ATOM 759 C CA . CYS A 1 103 ? 3.689 12.883 1.876 1 90.06 103 CYS A CA 1
ATOM 760 C C . CYS A 1 103 ? 4.559 14.094 1.564 1 90.06 103 CYS A C 1
ATOM 762 O O . CYS A 1 103 ? 5.668 14.219 2.094 1 90.06 103 CYS A O 1
ATOM 764 N N . GLY A 1 104 ? 4.109 14.914 0.652 1 88.56 104 GLY A N 1
ATOM 765 C CA . GLY A 1 104 ? 4.785 16.172 0.379 1 88.56 104 GLY A CA 1
ATOM 766 C C . GLY A 1 104 ? 4.602 17.203 1.481 1 88.56 104 GLY A C 1
ATOM 767 O O . GLY A 1 104 ? 3.475 17.5 1.883 1 88.56 104 GLY A O 1
ATOM 768 N N . LEU A 1 105 ? 5.77 17.672 1.997 1 90 105 LEU A N 1
ATOM 769 C CA . LEU A 1 105 ? 5.703 18.609 3.113 1 90 105 LEU A CA 1
ATOM 770 C C . LEU A 1 105 ? 6.578 19.828 2.852 1 90 105 LEU A C 1
ATOM 772 O O . LEU A 1 105 ? 7.609 19.719 2.184 1 90 105 LEU A O 1
ATOM 776 N N . SER A 1 106 ? 6.121 20.938 3.242 1 87.06 106 SER A N 1
ATOM 777 C CA . SER A 1 106 ? 6.922 22.141 3.428 1 87.06 106 SER A CA 1
ATOM 778 C C . SER A 1 106 ? 7.02 22.531 4.902 1 87.06 106 SER A C 1
ATOM 780 O O . SER A 1 106 ? 6.281 22 5.734 1 87.06 106 SER A O 1
ATOM 782 N N . LEU A 1 107 ? 7.965 23.391 5.172 1 85.81 107 LEU A N 1
ATOM 783 C CA . LEU A 1 107 ? 8.047 23.844 6.555 1 85.81 107 LEU A CA 1
ATOM 784 C C . LEU A 1 107 ? 6.762 24.562 6.973 1 85.81 107 LEU A C 1
ATOM 786 O O . LEU A 1 107 ? 6.363 24.484 8.141 1 85.81 107 LEU A O 1
ATOM 790 N N . ALA A 1 108 ? 6.02 25.109 6.008 1 88.19 108 ALA A N 1
ATOM 791 C CA . ALA A 1 108 ? 4.777 25.828 6.285 1 88.19 108 ALA A CA 1
ATOM 792 C C . ALA A 1 108 ? 3.654 24.859 6.645 1 88.19 108 ALA A C 1
ATOM 794 O O . ALA A 1 108 ? 2.787 25.188 7.461 1 88.19 108 ALA A O 1
ATOM 795 N N . SER A 1 109 ? 3.73 23.688 6.102 1 93.38 109 SER A N 1
ATOM 796 C CA . SER A 1 109 ? 2.627 22.75 6.301 1 93.38 109 SER A CA 1
ATOM 797 C C . SER A 1 109 ? 2.977 21.703 7.348 1 93.38 109 SER A C 1
ATOM 799 O O . SER A 1 109 ? 2.096 21 7.844 1 93.38 109 SER A O 1
ATOM 801 N N . ALA A 1 110 ? 4.238 21.594 7.715 1 94.56 110 ALA A N 1
ATOM 802 C CA . ALA A 1 110 ? 4.754 20.484 8.5 1 94.56 110 ALA A CA 1
ATOM 803 C C . ALA A 1 110 ? 4.051 20.391 9.852 1 94.56 110 ALA A C 1
ATOM 805 O O . ALA A 1 110 ? 3.645 19.312 10.281 1 94.56 110 ALA A O 1
ATOM 806 N N . ALA A 1 111 ? 3.834 21.5 10.484 1 95.94 111 ALA A N 1
ATOM 807 C CA . ALA A 1 111 ? 3.262 21.484 11.82 1 95.94 111 ALA A CA 1
ATOM 808 C C . ALA A 1 111 ? 1.819 21 11.805 1 95.94 111 ALA A C 1
ATOM 810 O O . ALA A 1 111 ? 1.423 20.188 12.641 1 95.94 111 ALA A O 1
ATOM 811 N N . ALA A 1 112 ? 1.072 21.453 10.844 1 96.44 112 ALA A N 1
ATOM 812 C CA . ALA A 1 112 ? -0.333 21.078 10.742 1 96.44 112 ALA A CA 1
ATOM 813 C C . ALA A 1 112 ? -0.473 19.594 10.398 1 96.44 112 ALA A C 1
ATOM 815 O O . ALA A 1 112 ? -1.32 18.891 10.961 1 96.44 112 ALA A O 1
ATOM 816 N N . VAL A 1 113 ? 0.331 19.125 9.508 1 96.94 113 VAL A N 1
ATOM 817 C CA . VAL A 1 113 ? 0.284 17.703 9.117 1 96.94 113 VAL A CA 1
ATOM 818 C C . VAL A 1 113 ? 0.743 16.844 10.289 1 96.94 113 VAL A C 1
ATOM 820 O O . VAL A 1 113 ? 0.184 15.766 10.531 1 96.94 113 VAL A O 1
ATOM 823 N N . TYR A 1 114 ? 1.75 17.328 11 1 97.12 114 TYR A N 1
ATOM 824 C CA . TYR A 1 114 ? 2.221 16.625 12.18 1 97.12 114 TYR A CA 1
ATOM 825 C C . TYR A 1 114 ? 1.104 16.469 13.211 1 97.12 114 TYR A C 1
ATOM 827 O O . TYR A 1 114 ? 0.882 15.375 13.734 1 97.12 114 TYR A O 1
ATOM 835 N N . ASP A 1 115 ? 0.464 17.562 13.477 1 97.38 115 ASP A N 1
ATOM 836 C CA . ASP A 1 115 ? -0.642 17.531 14.422 1 97.38 115 ASP A CA 1
ATOM 837 C C . ASP A 1 115 ? -1.704 16.516 14.016 1 97.38 115 ASP A C 1
ATOM 839 O O . ASP A 1 115 ? -2.158 15.719 14.836 1 97.38 115 ASP A O 1
ATOM 843 N N . ALA A 1 116 ? -2.115 16.484 12.773 1 97.69 116 ALA A N 1
ATOM 844 C CA . ALA A 1 116 ? -3.094 15.539 12.25 1 97.69 116 ALA A CA 1
ATOM 845 C C . ALA A 1 116 ? -2.584 14.102 12.359 1 97.69 116 ALA A C 1
ATOM 847 O O . ALA A 1 116 ? -3.332 13.195 12.734 1 97.69 116 ALA A O 1
ATOM 848 N N . ALA A 1 117 ? -1.325 13.938 12.023 1 97.5 117 ALA A N 1
ATOM 849 C CA . ALA A 1 117 ? -0.707 12.617 12.055 1 97.5 117 ALA A CA 1
ATOM 850 C C . ALA A 1 117 ? -0.727 12.039 13.469 1 97.5 117 ALA A C 1
ATOM 852 O O . ALA A 1 117 ? -1.004 10.852 13.664 1 97.5 117 ALA A O 1
ATOM 853 N N . VAL A 1 118 ? -0.428 12.883 14.453 1 97.19 118 VAL A N 1
ATOM 854 C CA . VAL A 1 118 ? -0.412 12.453 15.852 1 97.19 118 VAL A CA 1
ATOM 855 C C . VAL A 1 118 ? -1.832 12.125 16.312 1 97.19 118 VAL A C 1
ATOM 857 O O . VAL A 1 118 ? -2.082 11.055 16.859 1 97.19 118 VAL A O 1
ATOM 860 N N . LYS A 1 119 ? -2.734 12.953 16.047 1 97.25 119 LYS A N 1
ATOM 861 C CA . LYS A 1 119 ? -4.109 12.789 16.5 1 97.25 119 LYS A CA 1
ATOM 862 C C . LYS A 1 119 ? -4.766 11.57 15.867 1 97.25 119 LYS A C 1
ATOM 864 O O . LYS A 1 119 ? -5.539 10.867 16.516 1 97.25 119 LYS A O 1
ATOM 869 N N . LEU A 1 120 ? -4.43 11.336 14.625 1 97.56 120 LEU A N 1
ATOM 870 C CA . LEU A 1 120 ? -5.043 10.219 13.906 1 97.56 120 LEU A CA 1
ATOM 871 C C . LEU A 1 120 ? -4.172 8.969 14 1 97.56 120 LEU A C 1
ATOM 873 O O . LEU A 1 120 ? -4.562 7.902 13.516 1 97.56 120 LEU A O 1
ATOM 877 N N . GLU A 1 121 ? -3.023 9.102 14.578 1 96.81 121 GLU A N 1
ATOM 878 C CA . GLU A 1 121 ? -2.109 7.984 14.797 1 96.81 121 GLU A CA 1
ATOM 879 C C . GLU A 1 121 ? -1.774 7.285 13.477 1 96.81 121 GLU A C 1
ATOM 881 O O . GLU A 1 121 ? -1.902 6.066 13.367 1 96.81 121 GLU A O 1
ATOM 886 N N . VAL A 1 122 ? -1.357 8.078 12.555 1 95.56 122 VAL A N 1
ATOM 887 C CA . VAL A 1 122 ? -0.934 7.547 11.266 1 95.56 122 VAL A CA 1
ATOM 888 C C . VAL A 1 122 ? 0.46 6.938 11.391 1 95.56 122 VAL A C 1
ATOM 890 O O . VAL A 1 122 ? 1.398 7.598 11.836 1 95.56 122 VAL A O 1
ATOM 893 N N . THR A 1 123 ? 0.551 5.77 10.914 1 91.69 123 THR A N 1
ATOM 894 C CA . THR A 1 123 ? 1.758 4.973 11.109 1 91.69 123 THR A CA 1
ATOM 895 C C . THR A 1 123 ? 2.953 5.621 10.422 1 91.69 123 THR A C 1
ATOM 897 O O . THR A 1 123 ? 2.949 5.797 9.195 1 91.69 123 THR A O 1
ATOM 900 N N . GLY A 1 124 ? 3.918 5.977 11.258 1 91.88 124 GLY A N 1
ATOM 901 C CA . GLY A 1 124 ? 5.227 6.375 10.766 1 91.88 124 GLY A CA 1
ATOM 902 C C . GLY A 1 124 ? 5.273 7.82 10.305 1 91.88 124 GLY A C 1
ATOM 903 O O . GLY A 1 124 ? 6.348 8.344 9.992 1 91.88 124 GLY A O 1
ATOM 904 N N . LEU A 1 125 ? 4.207 8.477 10.227 1 93.44 125 LEU A N 1
ATOM 905 C CA . LEU A 1 125 ? 4.188 9.805 9.625 1 93.44 125 LEU A CA 1
ATOM 906 C C . LEU A 1 125 ? 4.738 10.852 10.594 1 93.44 125 LEU A C 1
ATOM 908 O O . LEU A 1 125 ? 5.574 11.672 10.219 1 93.44 125 LEU A O 1
ATOM 912 N N . ALA A 1 126 ? 4.34 10.773 11.859 1 95.06 126 ALA A N 1
ATOM 913 C CA . ALA A 1 126 ? 4.789 11.758 12.836 1 95.06 126 ALA A CA 1
ATOM 914 C C . ALA A 1 126 ? 6.301 11.695 13.031 1 95.06 126 ALA A C 1
ATOM 916 O O . ALA A 1 126 ? 6.996 12.703 12.891 1 95.06 126 ALA A O 1
ATOM 917 N N . PRO A 1 127 ? 6.895 10.508 13.234 1 94.25 127 PRO A N 1
ATOM 918 C CA . PRO A 1 127 ? 8.352 10.445 13.352 1 94.25 127 PRO A CA 1
ATOM 919 C C . PRO A 1 127 ? 9.07 10.93 12.094 1 94.25 127 PRO A C 1
ATOM 921 O O . PRO A 1 127 ? 10.133 11.547 12.18 1 94.25 127 PRO A O 1
ATOM 924 N N . ALA A 1 128 ? 8.523 10.633 10.961 1 90.94 128 ALA A N 1
ATOM 925 C CA . ALA A 1 128 ? 9.125 11.07 9.703 1 90.94 128 ALA A CA 1
ATOM 926 C C . ALA A 1 128 ? 9.133 12.594 9.602 1 90.94 128 ALA A C 1
ATOM 928 O O . ALA A 1 128 ? 10.094 13.188 9.117 1 90.94 128 ALA A O 1
ATOM 929 N N . ILE A 1 129 ? 8.102 13.203 10.039 1 93.56 129 ILE A N 1
ATOM 930 C CA . ILE A 1 129 ? 8.016 14.656 9.992 1 93.56 129 ILE A CA 1
ATOM 931 C C . ILE A 1 129 ? 9.023 15.266 10.961 1 93.56 129 ILE A C 1
ATOM 933 O O . ILE A 1 129 ? 9.672 16.266 10.648 1 93.56 129 ILE A O 1
ATOM 937 N N . GLU A 1 130 ? 9.156 14.656 12.164 1 94.44 130 GLU A N 1
ATOM 938 C CA . GLU A 1 130 ? 10.156 15.117 13.117 1 94.44 130 GLU A CA 1
ATOM 939 C C . GLU A 1 130 ? 11.555 15.094 12.508 1 94.44 130 GLU A C 1
ATOM 941 O O . GLU A 1 130 ? 12.32 16.047 12.664 1 94.44 130 GLU A O 1
ATOM 946 N N . GLN A 1 131 ? 11.797 14.031 11.844 1 91.81 131 GLN A N 1
ATOM 947 C CA . GLN A 1 131 ? 13.094 13.898 11.195 1 91.81 131 GLN A CA 1
ATOM 948 C C . GLN A 1 131 ? 13.273 14.953 10.109 1 91.81 131 GLN A C 1
ATOM 950 O O . GLN A 1 131 ? 14.352 15.547 9.984 1 91.81 131 GLN A O 1
ATOM 955 N N . PHE A 1 132 ? 12.305 15.164 9.32 1 89.31 132 PHE A N 1
ATOM 956 C CA . PHE A 1 132 ? 12.32 16.156 8.258 1 89.31 132 PHE A CA 1
ATOM 957 C C . PHE A 1 132 ? 12.547 17.562 8.82 1 89.31 132 PHE A C 1
ATOM 959 O O . PHE A 1 132 ? 13.422 18.281 8.359 1 89.31 132 PHE A O 1
ATOM 966 N N . VAL A 1 133 ? 11.789 17.906 9.805 1 91.31 133 VAL A N 1
ATOM 967 C CA . VAL A 1 133 ? 11.891 19.234 10.422 1 91.31 133 VAL A CA 1
ATOM 968 C C . VAL A 1 133 ? 13.258 19.391 11.078 1 91.31 133 VAL A C 1
ATOM 970 O O . VAL A 1 133 ? 13.938 20.406 10.875 1 91.31 133 VAL A O 1
ATOM 973 N N . GLY A 1 134 ? 13.641 18.406 11.836 1 91 134 GLY A N 1
ATOM 974 C CA . GLY A 1 134 ? 14.93 18.469 12.5 1 91 134 GLY A CA 1
ATOM 975 C C . GLY A 1 134 ? 16.094 18.656 11.539 1 91 134 GLY A C 1
ATOM 976 O O . GLY A 1 134 ? 17 19.438 11.812 1 91 134 GLY A O 1
ATOM 977 N N . GLY A 1 135 ? 16.031 17.969 10.414 1 88.56 135 GLY A N 1
ATOM 978 C CA . GLY A 1 135 ? 17.094 18.031 9.43 1 88.56 135 GLY A CA 1
ATOM 979 C C . GLY A 1 135 ? 16.984 19.25 8.523 1 88.56 135 GLY A C 1
ATOM 980 O O . GLY A 1 135 ? 17.953 19.609 7.848 1 88.56 135 GLY A O 1
ATOM 981 N N . GLY A 1 136 ? 15.883 19.875 8.523 1 86.25 136 GLY A N 1
ATOM 982 C CA . GLY A 1 136 ? 15.641 20.938 7.562 1 86.25 136 GLY A CA 1
ATOM 983 C C . GLY A 1 136 ? 15.641 22.328 8.195 1 86.25 136 GLY A C 1
ATOM 984 O O . GLY A 1 136 ? 15.492 23.328 7.496 1 86.25 136 GLY A O 1
ATOM 985 N N . LEU A 1 137 ? 15.883 22.406 9.422 1 90.12 137 LEU A N 1
ATOM 986 C CA . LEU A 1 137 ? 15.844 23.703 10.109 1 90.12 137 LEU A CA 1
ATOM 987 C C . LEU A 1 137 ? 17.062 24.531 9.773 1 90.12 137 LEU A C 1
ATOM 989 O O . LEU A 1 137 ? 18.172 24 9.609 1 90.12 137 LEU A O 1
ATOM 993 N N . SER A 1 138 ? 16.891 25.797 9.539 1 89.75 138 SER A N 1
ATOM 994 C CA . SER A 1 138 ? 17.906 26.828 9.375 1 89.75 138 SER A CA 1
ATOM 995 C C . SER A 1 138 ? 17.578 28.062 10.211 1 89.75 138 SER A C 1
ATOM 997 O O . SER A 1 138 ? 16.469 28.188 10.719 1 89.75 138 SER A O 1
ATOM 999 N N . PRO A 1 139 ? 18.578 28.906 10.391 1 90.81 139 PRO A N 1
ATOM 1000 C CA . PRO A 1 139 ? 18.344 30.078 11.227 1 90.81 139 PRO A CA 1
ATOM 1001 C C . PRO A 1 139 ? 17.172 30.922 10.742 1 90.81 139 PRO A C 1
ATOM 1003 O O . PRO A 1 139 ? 16.344 31.344 11.555 1 90.81 139 PRO A O 1
ATOM 1006 N N . PRO A 1 140 ? 16.922 31.094 9.477 1 90.94 140 PRO A N 1
ATOM 1007 C CA . PRO A 1 140 ? 15.781 31.891 9.031 1 90.94 140 PRO A CA 1
ATOM 1008 C C . PRO A 1 140 ? 14.453 31.156 9.188 1 90.94 140 PRO A C 1
ATOM 1010 O O . PRO A 1 140 ? 13.391 31.781 9.211 1 90.94 140 PRO A O 1
ATOM 1013 N N . THR A 1 141 ? 14.531 29.812 9.352 1 91.38 141 THR A N 1
ATOM 1014 C CA . THR A 1 141 ? 13.281 29.062 9.289 1 91.38 141 THR A CA 1
ATOM 1015 C C . THR A 1 141 ? 12.859 28.594 10.672 1 91.38 141 THR A C 1
ATOM 1017 O O . THR A 1 141 ? 11.703 28.219 10.883 1 91.38 141 THR A O 1
ATOM 1020 N N . VAL A 1 142 ? 13.781 28.641 11.602 1 93.94 142 VAL A N 1
ATOM 1021 C CA . VAL A 1 142 ? 13.531 28 12.891 1 93.94 142 VAL A CA 1
ATOM 1022 C C . VAL A 1 142 ? 12.453 28.781 13.656 1 93.94 142 VAL A C 1
ATOM 1024 O O . VAL A 1 142 ? 11.602 28.172 14.312 1 93.94 142 VAL A O 1
ATOM 1027 N N . VAL A 1 143 ? 12.484 30.078 13.586 1 93.25 143 VAL A N 1
ATOM 1028 C CA . VAL A 1 143 ? 11.531 30.875 14.352 1 93.25 143 VAL A CA 1
ATOM 1029 C C . VAL A 1 143 ? 10.125 30.688 13.781 1 93.25 143 VAL A C 1
ATOM 1031 O O . VAL A 1 143 ? 9.188 30.375 14.508 1 93.25 143 VAL A O 1
ATOM 1034 N N . PRO A 1 144 ? 9.977 30.844 12.445 1 93.62 144 PRO A N 1
ATOM 1035 C CA . PRO A 1 144 ? 8.656 30.547 11.875 1 93.62 144 PRO A CA 1
ATOM 1036 C C . PRO A 1 144 ? 8.172 29.141 12.195 1 93.62 144 PRO A C 1
ATOM 1038 O O . PRO A 1 144 ? 6.988 28.938 12.477 1 93.62 144 PRO A O 1
ATOM 1041 N N . MET A 1 145 ? 9.023 28.203 12.148 1 94.38 145 MET A N 1
ATOM 1042 C CA . MET A 1 145 ? 8.664 26.828 12.453 1 94.38 145 MET A CA 1
ATOM 1043 C C . MET A 1 145 ? 8.234 26.688 13.906 1 94.38 145 MET A C 1
ATOM 1045 O O . MET A 1 145 ? 7.258 26 14.211 1 94.38 145 MET A O 1
ATOM 1049 N N . LEU A 1 146 ? 8.977 27.297 14.805 1 94.88 146 LEU A N 1
ATOM 1050 C CA . LEU A 1 146 ? 8.641 27.281 16.219 1 94.88 146 LEU A CA 1
ATOM 1051 C C . LEU A 1 146 ? 7.254 27.875 16.453 1 94.88 146 LEU A C 1
ATOM 1053 O O . LEU A 1 146 ? 6.457 27.312 17.203 1 94.88 146 LEU A O 1
ATOM 1057 N N . GLU A 1 147 ? 6.934 28.938 15.805 1 95.38 147 GLU A N 1
ATOM 1058 C CA . GLU A 1 147 ? 5.625 29.578 15.938 1 95.38 147 GLU A CA 1
ATOM 1059 C C . GLU A 1 147 ? 4.512 28.641 15.469 1 95.38 147 GLU A C 1
ATOM 1061 O O . GLU A 1 147 ? 3.477 28.531 16.125 1 95.38 147 GLU A O 1
ATOM 1066 N N . ARG A 1 148 ? 4.703 28.047 14.406 1 94.5 148 ARG A N 1
ATOM 1067 C CA . ARG A 1 148 ? 3.709 27.125 13.883 1 94.5 148 ARG A CA 1
ATOM 1068 C C . ARG A 1 148 ? 3.523 25.922 14.812 1 94.5 148 ARG A C 1
ATOM 1070 O O . ARG A 1 148 ? 2.396 25.484 15.047 1 94.5 148 ARG A O 1
ATOM 1077 N N . ALA A 1 149 ? 4.625 25.391 15.273 1 95.88 149 ALA A N 1
ATOM 1078 C CA . ALA A 1 149 ? 4.574 24.25 16.188 1 95.88 149 ALA A CA 1
ATOM 1079 C C . ALA A 1 149 ? 3.807 24.609 17.469 1 95.88 149 ALA A C 1
ATOM 1081 O O . ALA A 1 149 ? 3.012 23.797 17.953 1 95.88 149 ALA A O 1
ATOM 1082 N N . LEU A 1 150 ? 4.055 25.797 17.953 1 94.75 150 LEU A N 1
ATOM 1083 C CA . LEU A 1 150 ? 3.342 26.281 19.125 1 94.75 150 LEU A CA 1
ATOM 1084 C C . LEU A 1 150 ? 1.853 26.422 18.828 1 94.75 150 LEU A C 1
ATOM 1086 O O . LEU A 1 150 ? 1.016 26.125 19.688 1 94.75 150 LEU A O 1
ATOM 1090 N N . GLY A 1 151 ? 1.522 26.844 17.656 1 94.31 151 GLY A N 1
ATOM 1091 C CA . GLY A 1 151 ? 0.143 27.062 17.25 1 94.31 151 GLY A CA 1
ATOM 1092 C C . GLY A 1 151 ? -0.689 25.797 17.266 1 94.31 151 GLY A C 1
ATOM 1093 O O . GLY A 1 151 ? -1.874 25.828 17.609 1 94.31 151 GLY A O 1
ATOM 1094 N N . VAL A 1 152 ? -0.063 24.688 16.906 1 93.19 152 VAL A N 1
ATOM 1095 C CA . VAL A 1 152 ? -0.807 23.438 16.875 1 93.19 152 VAL A CA 1
ATOM 1096 C C . VAL A 1 152 ? -0.504 22.625 18.141 1 93.19 152 VAL A C 1
ATOM 1098 O O . VAL A 1 152 ? -0.894 21.453 18.234 1 93.19 152 VAL A O 1
ATOM 1101 N N . LYS A 1 153 ? 0.297 23.188 19.062 1 93.56 153 LYS A N 1
ATOM 1102 C CA . LYS A 1 153 ? 0.659 22.578 20.344 1 93.56 153 LYS A CA 1
ATOM 1103 C C . LYS A 1 153 ? 1.398 21.25 20.125 1 93.56 153 LYS A C 1
ATOM 1105 O O . LYS A 1 153 ? 1.136 20.266 20.828 1 93.56 153 LYS A O 1
ATOM 1110 N N . ALA A 1 154 ? 2.271 21.234 19.156 1 94.88 154 ALA A N 1
ATOM 1111 C CA . ALA A 1 154 ? 3.113 20.078 18.891 1 94.88 154 ALA A CA 1
ATOM 1112 C C . ALA A 1 154 ? 4.383 20.109 19.734 1 94.88 154 ALA A C 1
ATOM 1114 O O . ALA A 1 154 ? 5.41 20.641 19.312 1 94.88 154 ALA A O 1
ATOM 1115 N N . ALA A 1 155 ? 4.336 19.5 20.859 1 94.56 155 ALA A N 1
ATOM 1116 C CA . ALA A 1 155 ? 5.398 19.609 21.859 1 94.56 155 ALA A CA 1
ATOM 1117 C C . ALA A 1 155 ? 6.727 19.109 21.297 1 94.56 155 ALA A C 1
ATOM 1119 O O . ALA A 1 155 ? 7.77 19.734 21.5 1 94.56 155 ALA A O 1
ATOM 1120 N N . ARG A 1 156 ? 6.629 18.047 20.625 1 96.12 156 ARG A N 1
ATOM 1121 C CA . ARG A 1 156 ? 7.859 17.453 20.125 1 96.12 156 ARG A CA 1
ATOM 1122 C C . ARG A 1 156 ? 8.516 18.359 19.078 1 96.12 156 ARG A C 1
ATOM 1124 O O . ARG A 1 156 ? 9.742 18.5 19.062 1 96.12 156 ARG A O 1
ATOM 1131 N N . LEU A 1 157 ? 7.754 18.922 18.172 1 96 157 LEU A N 1
ATOM 1132 C CA . LEU A 1 157 ? 8.312 19.844 17.172 1 96 157 LEU A CA 1
ATOM 1133 C C . LEU A 1 157 ? 8.891 21.078 17.844 1 96 157 LEU A C 1
ATOM 1135 O O . LEU A 1 157 ? 9.914 21.609 17.406 1 96 157 LEU A O 1
ATOM 1139 N N . VAL A 1 158 ? 8.219 21.578 18.891 1 96.06 158 VAL A N 1
ATOM 1140 C CA . VAL A 1 158 ? 8.734 22.703 19.672 1 96.06 158 VAL A CA 1
ATOM 1141 C C . VAL A 1 158 ? 10.102 22.344 20.25 1 96.06 158 VAL A C 1
ATOM 1143 O O . VAL A 1 158 ? 11.047 23.125 20.141 1 96.06 158 VAL A O 1
ATOM 1146 N N . GLU A 1 159 ? 10.172 21.156 20.781 1 96.81 159 GLU A N 1
ATOM 1147 C CA . GLU A 1 159 ? 11.43 20.688 21.344 1 96.81 159 GLU A CA 1
ATOM 1148 C C . GLU A 1 159 ? 12.531 20.641 20.297 1 96.81 159 GLU A C 1
ATOM 1150 O O . GLU A 1 159 ? 13.68 21 20.578 1 96.81 159 GLU A O 1
ATOM 1155 N N . ILE A 1 160 ? 12.195 20.219 19.141 1 95.62 160 ILE A N 1
ATOM 1156 C CA . ILE A 1 160 ? 13.164 20.141 18.047 1 95.62 160 ILE A CA 1
ATOM 1157 C C . ILE A 1 160 ? 13.656 21.531 17.688 1 95.62 160 ILE A C 1
ATOM 1159 O O . ILE A 1 160 ? 14.859 21.75 17.531 1 95.62 160 ILE A O 1
ATOM 1163 N N . CYS A 1 161 ? 12.812 22.484 17.594 1 95.12 161 CYS A N 1
ATOM 1164 C CA . CYS A 1 161 ? 13.172 23.859 17.266 1 95.12 161 CYS A CA 1
ATOM 1165 C C . CYS A 1 161 ? 14.055 24.469 18.344 1 95.12 161 CYS A C 1
ATOM 1167 O O . CYS A 1 161 ? 15.062 25.109 18.047 1 95.12 161 CYS A O 1
ATOM 1169 N N . LEU A 1 162 ? 13.672 24.266 19.594 1 94.75 162 LEU A N 1
ATOM 1170 C CA . LEU A 1 162 ? 14.445 24.797 20.719 1 94.75 162 LEU A CA 1
ATOM 1171 C C . LEU A 1 162 ? 15.828 24.172 20.766 1 94.75 162 LEU A C 1
ATOM 1173 O O . LEU A 1 162 ? 16.812 24.844 21.078 1 94.75 162 LEU A O 1
ATOM 1177 N N . GLY A 1 163 ? 15.875 22.906 20.453 1 94 163 GLY A N 1
ATOM 1178 C CA . GLY A 1 163 ? 17.172 22.234 20.375 1 94 163 GLY A CA 1
ATOM 1179 C C . GLY A 1 163 ? 18.078 22.844 19.328 1 94 163 GLY A C 1
ATOM 1180 O O . GLY A 1 163 ? 19.281 23.016 19.562 1 94 163 GLY A O 1
ATOM 1181 N N . PHE A 1 164 ? 17.578 23.156 18.219 1 93.94 164 PHE A N 1
ATOM 1182 C CA . PHE A 1 164 ? 18.344 23.797 17.156 1 93.94 164 PHE A CA 1
ATOM 1183 C C . PHE A 1 164 ? 18.875 25.156 17.625 1 93.94 164 PHE A C 1
ATOM 1185 O O . PHE A 1 164 ? 20.047 25.484 17.422 1 93.94 164 PHE A O 1
ATOM 1192 N N . ILE A 1 165 ? 18.047 25.953 18.297 1 92.25 165 ILE A N 1
ATOM 1193 C CA . ILE A 1 165 ? 18.391 27.281 18.781 1 92.25 165 ILE A CA 1
ATOM 1194 C C . ILE A 1 165 ? 19.469 27.172 19.859 1 92.25 165 ILE A C 1
ATOM 1196 O O . ILE A 1 165 ? 20.453 27.922 19.844 1 92.25 165 ILE A O 1
ATOM 1200 N N . ARG A 1 166 ? 19.281 26.219 20.766 1 90.25 166 ARG A N 1
ATOM 1201 C CA . ARG A 1 166 ? 20.25 26.016 21.844 1 90.25 166 ARG A CA 1
ATOM 1202 C C . ARG A 1 166 ? 21.609 25.594 21.297 1 90.25 166 ARG A C 1
ATOM 1204 O O . ARG A 1 166 ? 22.641 26.031 21.797 1 90.25 166 ARG A O 1
ATOM 1211 N N . GLY A 1 167 ? 21.609 24.672 20.406 1 85.88 167 GLY A N 1
ATOM 1212 C CA . GLY A 1 167 ? 22.859 24.203 19.812 1 85.88 167 GLY A CA 1
ATOM 1213 C C . GLY A 1 167 ? 23.641 25.312 19.141 1 85.88 167 GLY A C 1
ATOM 1214 O O . GLY A 1 167 ? 24.875 25.266 19.109 1 85.88 167 GLY A O 1
ATOM 1215 N N . ARG A 1 168 ? 23.062 26.312 18.578 1 78.88 168 ARG A N 1
ATOM 1216 C CA . ARG A 1 168 ? 23.734 27.422 17.891 1 78.88 168 ARG A CA 1
ATOM 1217 C C . ARG A 1 168 ? 24.141 28.516 18.875 1 78.88 168 ARG A C 1
ATOM 1219 O O . ARG A 1 168 ? 25.125 29.219 18.656 1 78.88 168 ARG A O 1
ATOM 1226 N N . TRP A 1 169 ? 23.312 28.766 19.891 1 72.5 169 TRP A N 1
ATOM 1227 C CA . TRP A 1 169 ? 23.688 29.781 20.875 1 72.5 169 TRP A CA 1
ATOM 1228 C C . TRP A 1 169 ? 24.797 29.266 21.781 1 72.5 169 TRP A C 1
ATOM 1230 O O . TRP A 1 169 ? 25.688 30.016 22.188 1 72.5 169 TRP A O 1
ATOM 1240 N N . VAL A 1 170 ? 24.75 28.109 22.266 1 61.19 170 VAL A N 1
ATOM 1241 C CA . VAL A 1 170 ? 25.828 27.609 23.109 1 61.19 170 VAL A CA 1
ATOM 1242 C C . VAL A 1 170 ? 27.141 27.609 22.312 1 61.19 170 VAL A C 1
ATOM 1244 O O . VAL A 1 170 ? 28.203 27.875 22.875 1 61.19 170 VAL A O 1
ATOM 1247 N N . VAL A 1 171 ? 27.125 27.5 21.047 1 54.75 171 VAL A N 1
ATOM 1248 C CA . VAL A 1 171 ? 28.406 27.5 20.344 1 54.75 171 VAL A CA 1
ATOM 1249 C C . VAL A 1 171 ? 28.938 28.938 20.266 1 54.75 171 VAL A C 1
ATOM 1251 O O . VAL A 1 171 ? 30.125 29.141 20.016 1 54.75 171 VAL A O 1
ATOM 1254 N N . THR A 1 172 ? 28.062 29.922 20.297 1 50.31 172 THR A N 1
ATOM 1255 C CA . THR A 1 172 ? 28.641 31.25 20.219 1 50.31 172 THR A CA 1
ATOM 1256 C C . THR A 1 172 ? 29.062 31.75 21.594 1 50.31 172 THR A C 1
ATOM 1258 O O . THR A 1 172 ? 29.688 32.812 21.719 1 50.31 172 THR A O 1
ATOM 1261 N N . GLY A 1 173 ? 28.578 31.172 22.75 1 41.84 173 GLY A N 1
ATOM 1262 C CA . GLY A 1 173 ? 29.188 31.672 23.969 1 41.84 173 GLY A CA 1
ATOM 1263 C C . GLY A 1 173 ? 30.484 30.953 24.312 1 41.84 173 GLY A C 1
ATOM 1264 O O . GLY A 1 173 ? 30.719 29.828 23.875 1 41.84 173 GLY A O 1
ATOM 1265 N N . MET B 1 1 ? 6.914 59 -22.781 1 18.3 1 MET B N 1
ATOM 1266 C CA . MET B 1 1 ? 5.766 58.125 -22.562 1 18.3 1 MET B CA 1
ATOM 1267 C C . MET B 1 1 ? 6.219 56.719 -22.141 1 18.3 1 MET B C 1
ATOM 1269 O O . MET B 1 1 ? 5.414 55.781 -22.109 1 18.3 1 MET B O 1
ATOM 1273 N N . ALA B 1 2 ? 7.512 56.5 -22.281 1 25.39 2 ALA B N 1
ATOM 1274 C CA . ALA B 1 2 ? 8.156 55.219 -22.172 1 25.39 2 ALA B CA 1
ATOM 1275 C C . ALA B 1 2 ? 7.664 54.469 -20.922 1 25.39 2 ALA B C 1
ATOM 1277 O O . ALA B 1 2 ? 7.758 54.969 -19.812 1 25.39 2 ALA B O 1
ATOM 1278 N N . LYS B 1 3 ? 6.586 53.781 -21.266 1 25.12 3 LYS B N 1
ATOM 1279 C CA . LYS B 1 3 ? 5.848 53.25 -20.109 1 25.12 3 LYS B CA 1
ATOM 1280 C C . LYS B 1 3 ? 6.785 52.594 -19.109 1 25.12 3 LYS B C 1
ATOM 1282 O O . LYS B 1 3 ? 7.785 51.969 -19.5 1 25.12 3 LYS B O 1
ATOM 1287 N N . ALA B 1 4 ? 6.723 53.094 -17.875 1 28.67 4 ALA B N 1
ATOM 1288 C CA . ALA B 1 4 ? 7.465 52.781 -16.656 1 28.67 4 ALA B CA 1
ATOM 1289 C C . ALA B 1 4 ? 7.516 51.281 -16.406 1 28.67 4 ALA B C 1
ATOM 1291 O O . ALA B 1 4 ? 6.488 50.594 -16.484 1 28.67 4 ALA B O 1
ATOM 1292 N N . GLY B 1 5 ? 8.555 50.625 -16.828 1 24.69 5 GLY B N 1
ATOM 1293 C CA . GLY B 1 5 ? 8.836 49.219 -16.875 1 24.69 5 GLY B CA 1
ATOM 1294 C C . GLY B 1 5 ? 8.469 48.469 -15.602 1 24.69 5 GLY B C 1
ATOM 1295 O O . GLY B 1 5 ? 8.984 48.812 -14.531 1 24.69 5 GLY B O 1
ATOM 1296 N N . VAL B 1 6 ? 7.184 48.469 -15.195 1 22.52 6 VAL B N 1
ATOM 1297 C CA . VAL B 1 6 ? 6.77 48 -13.867 1 22.52 6 VAL B CA 1
ATOM 1298 C C . VAL B 1 6 ? 7.508 46.719 -13.516 1 22.52 6 VAL B C 1
ATOM 1300 O O . VAL B 1 6 ? 7.523 45.75 -14.297 1 22.52 6 VAL B O 1
ATOM 1303 N N . LEU B 1 7 ? 8.617 46.781 -12.906 1 23.52 7 LEU B N 1
ATOM 1304 C CA . LEU B 1 7 ? 9.375 45.625 -12.406 1 23.52 7 LEU B CA 1
ATOM 1305 C C . LEU B 1 7 ? 8.445 44.625 -11.727 1 23.52 7 LEU B C 1
ATOM 1307 O O . LEU B 1 7 ? 7.77 44.938 -10.758 1 23.52 7 LEU B O 1
ATOM 1311 N N . GLN B 1 8 ? 7.484 44.062 -12.273 1 28.69 8 GLN B N 1
ATOM 1312 C CA . GLN B 1 8 ? 6.555 43.156 -11.602 1 28.69 8 GLN B CA 1
ATOM 1313 C C . GLN B 1 8 ? 7.289 42.188 -10.672 1 28.69 8 GLN B C 1
ATOM 1315 O O . GLN B 1 8 ? 8.281 41.594 -11.07 1 28.69 8 GLN B O 1
ATOM 1320 N N . LEU B 1 9 ? 7.535 42.562 -9.383 1 26.67 9 LEU B N 1
ATOM 1321 C CA . LEU B 1 9 ? 8.141 41.844 -8.266 1 26.67 9 LEU B CA 1
ATOM 1322 C C . LEU B 1 9 ? 8.016 40.344 -8.461 1 26.67 9 LEU B C 1
ATOM 1324 O O . LEU B 1 9 ? 6.93 39.844 -8.766 1 26.67 9 LEU B O 1
ATOM 1328 N N . ALA B 1 10 ? 8.945 39.5 -8.906 1 31.05 10 ALA B N 1
ATOM 1329 C CA . ALA B 1 10 ? 9.516 38.281 -9.477 1 31.05 10 ALA B CA 1
ATOM 1330 C C . ALA B 1 10 ? 9.094 37.062 -8.68 1 31.05 10 ALA B C 1
ATOM 1332 O O . ALA B 1 10 ? 9.391 36.969 -7.488 1 31.05 10 ALA B O 1
ATOM 1333 N N . SER B 1 11 ? 7.84 36.469 -8.148 1 35.84 11 SER B N 1
ATOM 1334 C CA . SER B 1 11 ? 7.227 36.219 -6.848 1 35.84 11 SER B CA 1
ATOM 1335 C C . SER B 1 11 ? 8.164 35.438 -5.934 1 35.84 11 SER B C 1
ATOM 1337 O O . SER B 1 11 ? 8.781 34.438 -6.355 1 35.84 11 SER B O 1
ATOM 1339 N N . THR B 1 12 ? 9.148 35.781 -5.055 1 32.72 12 THR B N 1
ATOM 1340 C CA . THR B 1 12 ? 10.414 35.312 -4.512 1 32.72 12 THR B CA 1
ATOM 1341 C C . THR B 1 12 ? 10.312 33.844 -4.113 1 32.72 12 THR B C 1
ATOM 1343 O O . THR B 1 12 ? 9.484 33.469 -3.277 1 32.72 12 THR B O 1
ATOM 1346 N N . ALA B 1 13 ? 10.344 32.938 -4.777 1 34.97 13 ALA B N 1
ATOM 1347 C CA . ALA B 1 13 ? 10.242 31.5 -5.004 1 34.97 13 ALA B CA 1
ATOM 1348 C C . ALA B 1 13 ? 10.883 30.719 -3.857 1 34.97 13 ALA B C 1
ATOM 1350 O O . ALA B 1 13 ? 12.078 30.422 -3.895 1 34.97 13 ALA B O 1
ATOM 1351 N N . GLU B 1 14 ? 11.094 31.266 -2.574 1 36.34 14 GLU B N 1
ATOM 1352 C CA . GLU B 1 14 ? 11.586 30.578 -1.382 1 36.34 14 GLU B CA 1
ATOM 1353 C C . GLU B 1 14 ? 11.289 29.094 -1.437 1 36.34 14 GLU B C 1
ATOM 1355 O O . GLU B 1 14 ? 10.141 28.688 -1.644 1 36.34 14 GLU B O 1
ATOM 1360 N N . GLU B 1 15 ? 12.023 28.375 -2.061 1 42.5 15 GLU B N 1
ATOM 1361 C CA . GLU B 1 15 ? 12.164 26.969 -2.393 1 42.5 15 GLU B CA 1
ATOM 1362 C C . GLU B 1 15 ? 11.414 26.094 -1.396 1 42.5 15 GLU B C 1
ATOM 1364 O O . GLU B 1 15 ? 11.82 25.969 -0.237 1 42.5 15 GLU B O 1
ATOM 1369 N N . THR B 1 16 ? 10.211 26.469 -1.003 1 49.34 16 THR B N 1
ATOM 1370 C CA . THR B 1 16 ? 9.352 25.672 -0.14 1 49.34 16 THR B CA 1
ATOM 1371 C C . THR B 1 16 ? 9.672 24.188 -0.293 1 49.34 16 THR B C 1
ATOM 1373 O O . THR B 1 16 ? 9.258 23.547 -1.266 1 49.34 16 THR B O 1
ATOM 1376 N N . ALA B 1 17 ? 11.008 23.953 -0.192 1 53.84 17 ALA B N 1
ATOM 1377 C CA . ALA B 1 17 ? 11.531 22.594 -0.249 1 53.84 17 ALA B CA 1
ATOM 1378 C C . ALA B 1 17 ? 10.5 21.578 0.235 1 53.84 17 ALA B C 1
ATOM 1380 O O . ALA B 1 17 ? 9.898 21.766 1.295 1 53.84 17 ALA B O 1
ATOM 1381 N N . THR B 1 18 ? 9.633 21.188 -0.684 1 65.75 18 THR B N 1
ATOM 1382 C CA . THR B 1 18 ? 8.766 20.062 -0.332 1 65.75 18 THR B CA 1
ATOM 1383 C C . THR B 1 18 ? 9.555 18.75 -0.315 1 65.75 18 THR B C 1
ATOM 1385 O O . THR B 1 18 ? 10.461 18.562 -1.132 1 65.75 18 THR B O 1
ATOM 1388 N N . PHE B 1 19 ? 9.695 18.312 0.799 1 70.81 19 PHE B N 1
ATOM 1389 C CA . PHE B 1 19 ? 10.273 16.984 0.905 1 70.81 19 PHE B CA 1
ATOM 1390 C C . PHE B 1 19 ? 9.188 15.914 0.961 1 70.81 19 PHE B C 1
ATOM 1392 O O . PHE B 1 19 ? 8.039 16.203 1.309 1 70.81 19 PHE B O 1
ATOM 1399 N N . SER B 1 20 ? 9.539 14.812 0.275 1 74.81 20 SER B N 1
ATOM 1400 C CA . SER B 1 20 ? 8.578 13.711 0.314 1 74.81 20 SER B CA 1
ATOM 1401 C C . SER B 1 20 ? 9.023 12.625 1.286 1 74.81 20 SER B C 1
ATOM 1403 O O . SER B 1 20 ? 10.18 12.195 1.254 1 74.81 20 SER B O 1
ATOM 1405 N N . ILE B 1 21 ? 8.211 12.367 2.254 1 79.31 21 ILE B N 1
ATOM 1406 C CA . ILE B 1 21 ? 8.406 11.258 3.18 1 79.31 21 ILE B CA 1
ATOM 1407 C C . ILE B 1 21 ? 7.945 9.953 2.529 1 79.31 21 ILE B C 1
ATOM 1409 O O . ILE B 1 21 ? 6.871 9.898 1.927 1 79.31 21 ILE B O 1
ATOM 1413 N N . ASP B 1 22 ? 8.844 8.93 2.627 1 77.69 22 ASP B N 1
ATOM 1414 C CA . ASP B 1 22 ? 8.484 7.617 2.109 1 77.69 22 ASP B CA 1
ATOM 1415 C C . ASP B 1 22 ? 7.859 6.75 3.201 1 77.69 22 ASP B C 1
ATOM 1417 O O . ASP B 1 22 ? 8.531 6.375 4.164 1 77.69 22 ASP B O 1
ATOM 1421 N N . LEU B 1 23 ? 6.578 6.457 3.051 1 78.5 23 LEU B N 1
ATOM 1422 C CA . LEU B 1 23 ? 5.82 5.66 4.012 1 78.5 23 LEU B CA 1
ATOM 1423 C C . LEU B 1 23 ? 5.457 4.301 3.422 1 78.5 23 LEU B C 1
ATOM 1425 O O . LEU B 1 23 ? 4.672 3.557 4.012 1 78.5 23 LEU B O 1
ATOM 1429 N N . GLY B 1 24 ? 5.988 3.967 2.332 1 80.44 24 GLY B N 1
ATOM 1430 C CA . GLY B 1 24 ? 5.559 2.818 1.55 1 80.44 24 GLY B CA 1
ATOM 1431 C C . GLY B 1 24 ? 5.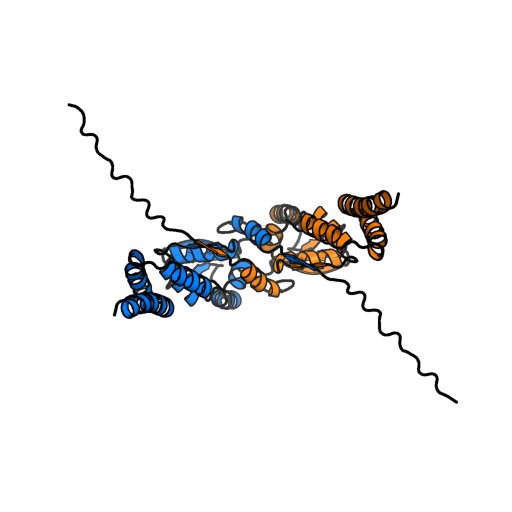633 1.512 2.316 1 80.44 24 GLY B C 1
ATOM 1432 O O . GLY B 1 24 ? 4.648 0.777 2.398 1 80.44 24 GLY B O 1
ATOM 1433 N N . ARG B 1 25 ? 6.738 1.28 2.943 1 78.31 25 ARG B N 1
ATOM 1434 C CA . ARG B 1 25 ? 6.945 0.027 3.66 1 78.31 25 ARG B CA 1
ATOM 1435 C C . ARG B 1 25 ? 5.988 -0.094 4.84 1 78.31 25 ARG B C 1
ATOM 1437 O O . ARG B 1 25 ? 5.449 -1.173 5.102 1 78.31 25 ARG B O 1
ATOM 1444 N N . LEU B 1 26 ? 5.777 1 5.488 1 78.06 26 LEU B N 1
ATOM 1445 C CA . LEU B 1 26 ? 4.902 1.005 6.652 1 78.06 26 LEU B CA 1
ATOM 1446 C C . LEU B 1 26 ? 3.453 0.755 6.246 1 78.06 26 LEU B C 1
ATOM 1448 O O . LEU B 1 26 ? 2.725 0.035 6.934 1 78.06 26 LEU B O 1
ATOM 1452 N N . LEU B 1 27 ? 3.092 1.287 5.164 1 80.62 27 LEU B N 1
ATOM 1453 C CA . LEU B 1 27 ? 1.734 1.095 4.668 1 80.62 27 LEU B CA 1
ATOM 1454 C C . LEU B 1 27 ? 1.491 -0.365 4.301 1 80.62 27 LEU B C 1
ATOM 1456 O O . LEU B 1 27 ? 0.423 -0.911 4.582 1 80.62 27 LEU B O 1
ATOM 1460 N N . ASN B 1 28 ? 2.506 -0.949 3.729 1 84.19 28 ASN B N 1
ATOM 1461 C CA . ASN B 1 28 ? 2.383 -2.357 3.367 1 84.19 28 ASN B CA 1
ATOM 1462 C C . ASN B 1 28 ? 2.232 -3.242 4.602 1 84.19 28 ASN B C 1
ATOM 1464 O O . ASN B 1 28 ? 1.421 -4.168 4.609 1 84.19 28 ASN B O 1
ATOM 1468 N N . SER B 1 29 ? 2.969 -2.953 5.598 1 86.38 29 SER B N 1
ATOM 1469 C CA . SER B 1 29 ? 2.861 -3.705 6.844 1 86.38 29 SER B CA 1
ATOM 1470 C C . SER B 1 29 ? 1.471 -3.568 7.453 1 86.38 29 SER B C 1
ATOM 1472 O O . SER B 1 29 ? 0.95 -4.52 8.039 1 86.38 29 SER B O 1
ATOM 1474 N N . GLY B 1 30 ? 0.875 -2.469 7.25 1 91.75 30 GLY B N 1
ATOM 1475 C CA . GLY B 1 30 ? -0.448 -2.213 7.797 1 91.75 30 GLY B CA 1
ATOM 1476 C C . GLY B 1 30 ? -1.55 -2.961 7.07 1 91.75 30 GLY B C 1
ATOM 1477 O O . GLY B 1 30 ? -2.6 -3.246 7.652 1 91.75 30 GLY B O 1
ATOM 1478 N N . ALA B 1 31 ? -1.272 -3.312 5.902 1 94.19 31 ALA B N 1
ATOM 1479 C CA . ALA B 1 31 ? -2.299 -3.959 5.09 1 94.19 31 ALA B CA 1
ATOM 1480 C C . ALA B 1 31 ? -2.264 -5.473 5.266 1 94.19 31 ALA B C 1
ATOM 1482 O O . ALA B 1 31 ? -3.24 -6.164 4.961 1 94.19 31 ALA B O 1
ATOM 1483 N N . ARG B 1 32 ? -1.199 -6.027 5.801 1 94 32 ARG B N 1
ATOM 1484 C CA . ARG B 1 32 ? -0.956 -7.461 5.883 1 94 32 ARG B CA 1
ATOM 1485 C C . ARG B 1 32 ? -2.076 -8.164 6.637 1 94 32 ARG B C 1
ATOM 1487 O O . ARG B 1 32 ? -2.604 -9.18 6.176 1 94 32 ARG B O 1
ATOM 1494 N N . PRO B 1 33 ? -2.564 -7.613 7.699 1 95.94 33 PRO B N 1
ATOM 1495 C CA . PRO B 1 33 ? -3.568 -8.336 8.484 1 95.94 33 PRO B CA 1
ATOM 1496 C C . PRO B 1 33 ? -4.914 -8.438 7.77 1 95.94 33 PRO B C 1
ATOM 1498 O O . PRO B 1 33 ? -5.777 -9.219 8.18 1 95.94 33 PRO B O 1
ATOM 1501 N N . PHE B 1 34 ? -5.059 -7.73 6.758 1 96.81 34 PHE B N 1
ATOM 1502 C CA . PHE B 1 34 ? -6.359 -7.711 6.098 1 96.81 34 PHE B CA 1
ATOM 1503 C C . PHE B 1 34 ? -6.453 -8.82 5.055 1 96.81 34 PHE B C 1
ATOM 1505 O O . PHE B 1 34 ? -7.547 -9.148 4.59 1 96.81 34 PHE B O 1
ATOM 1512 N N . TYR B 1 35 ? -5.301 -9.367 4.668 1 97.31 35 TYR B N 1
ATOM 1513 C CA . TYR B 1 35 ? -5.363 -10.484 3.736 1 97.31 35 TYR B CA 1
ATOM 1514 C C . TYR B 1 35 ? -6.105 -11.664 4.352 1 97.31 35 TYR B C 1
ATOM 1516 O O . TYR B 1 35 ? -5.773 -12.109 5.457 1 97.31 35 TYR B O 1
ATOM 1524 N N . ASN B 1 36 ? -7.039 -12.102 3.615 1 98.06 36 ASN B N 1
ATOM 1525 C CA . ASN B 1 36 ? -7.906 -13.211 4.004 1 98.06 36 ASN B CA 1
ATOM 1526 C C . ASN B 1 36 ? -8.602 -12.938 5.332 1 98.06 36 ASN B C 1
ATOM 1528 O O . ASN B 1 36 ? -8.766 -13.844 6.148 1 98.06 36 ASN B O 1
ATOM 1532 N N . SER B 1 37 ? -8.867 -11.727 5.605 1 97.12 37 SER B N 1
ATOM 1533 C CA . SER B 1 37 ? -9.633 -11.258 6.75 1 97.12 37 SER B CA 1
ATOM 1534 C C . SER 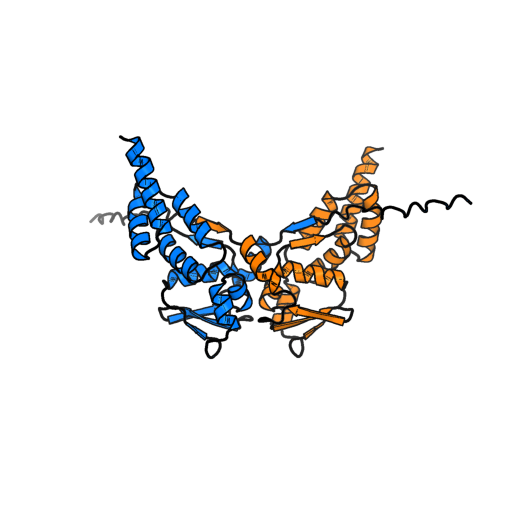B 1 37 ? -11.008 -10.742 6.324 1 97.12 37 SER B C 1
ATOM 1536 O O . SER B 1 37 ? -11.141 -10.117 5.273 1 97.12 37 SER B O 1
ATOM 1538 N N . PRO B 1 38 ? -12.023 -11.031 7.094 1 97 38 PRO B N 1
ATOM 1539 C CA . PRO B 1 38 ? -13.359 -10.531 6.742 1 97 38 PRO B CA 1
ATOM 1540 C C . PRO B 1 38 ? -13.492 -9.023 6.934 1 97 38 PRO B C 1
ATOM 1542 O O . PRO B 1 38 ? -14.438 -8.414 6.418 1 97 38 PRO B O 1
ATOM 1545 N N . ALA B 1 39 ? -12.516 -8.422 7.629 1 96.25 39 ALA B N 1
ATOM 1546 C CA . ALA B 1 39 ? -12.594 -6.992 7.914 1 96.25 39 ALA B CA 1
ATOM 1547 C C . ALA B 1 39 ? -12.539 -6.176 6.625 1 96.25 39 ALA B C 1
ATOM 1549 O O . ALA B 1 39 ? -11.547 -6.215 5.898 1 96.25 39 ALA B O 1
ATOM 1550 N N . PHE B 1 40 ? -13.625 -5.488 6.348 1 96.31 40 PHE B N 1
ATOM 1551 C CA . PHE B 1 40 ? -13.797 -4.566 5.23 1 96.31 40 PHE B CA 1
ATOM 1552 C C . PHE B 1 40 ? -13.695 -5.301 3.9 1 96.31 40 PHE B C 1
ATOM 1554 O O . PHE B 1 40 ? -13.531 -4.676 2.852 1 96.31 40 PHE B O 1
ATOM 1561 N N . SER B 1 41 ? -13.633 -6.621 3.916 1 97.69 41 SER B N 1
ATOM 1562 C CA . SER B 1 41 ? -13.531 -7.395 2.682 1 97.69 41 SER B CA 1
ATOM 1563 C C . SER B 1 41 ? -14.742 -7.176 1.788 1 97.69 41 SER B C 1
ATOM 1565 O O . SER B 1 41 ? -15.867 -7.051 2.279 1 97.69 41 SER B O 1
ATOM 1567 N N . ASP B 1 42 ? -14.523 -7.145 0.455 1 97.38 42 ASP B N 1
ATOM 1568 C CA . ASP B 1 42 ? -15.641 -6.883 -0.448 1 97.38 42 ASP B CA 1
ATOM 1569 C C . ASP B 1 42 ? -15.586 -7.793 -1.671 1 97.38 42 ASP B C 1
ATOM 1571 O O . ASP B 1 42 ? -16.391 -7.66 -2.59 1 97.38 42 ASP B O 1
ATOM 1575 N N . ILE B 1 43 ? -14.727 -8.773 -1.71 1 97.88 43 ILE B N 1
ATOM 1576 C CA . ILE B 1 43 ? -14.656 -9.734 -2.809 1 97.88 43 ILE B CA 1
ATOM 1577 C C . ILE B 1 43 ? -14.008 -11.031 -2.322 1 97.88 43 ILE B C 1
ATOM 1579 O O . ILE B 1 43 ? -13.109 -11 -1.48 1 97.88 43 ILE B O 1
ATOM 1583 N N . THR B 1 44 ? -14.492 -12.109 -2.799 1 98.62 44 THR B N 1
ATOM 1584 C CA . THR B 1 44 ? -13.906 -13.414 -2.521 1 98.62 44 THR B CA 1
ATOM 1585 C C . THR B 1 44 ? -13.281 -14.008 -3.781 1 98.62 44 THR B C 1
ATOM 1587 O O . THR B 1 44 ? -13.953 -14.141 -4.809 1 98.62 44 THR B O 1
ATOM 1590 N N . ILE B 1 45 ? -12.016 -14.32 -3.695 1 98.5 45 ILE B N 1
ATOM 1591 C CA . ILE B 1 45 ? -11.32 -14.969 -4.801 1 98.5 45 ILE B CA 1
ATOM 1592 C C . ILE B 1 45 ? -11.383 -16.484 -4.633 1 98.5 45 ILE B C 1
ATOM 1594 O O . ILE B 1 45 ? -11.094 -17.016 -3.555 1 98.5 45 ILE B O 1
ATOM 1598 N N . ILE B 1 46 ? -11.789 -17.156 -5.684 1 98.25 46 ILE B N 1
ATOM 1599 C CA . ILE B 1 46 ? -11.875 -18.609 -5.656 1 98.25 46 ILE B CA 1
ATOM 1600 C C . ILE B 1 46 ? -10.766 -19.203 -6.516 1 98.25 46 ILE B C 1
ATOM 1602 O O . ILE B 1 46 ? -10.734 -19 -7.73 1 98.25 46 ILE B O 1
ATOM 1606 N N . ALA B 1 47 ? -9.883 -19.922 -5.895 1 98.19 47 ALA B N 1
ATOM 1607 C CA . ALA B 1 47 ? -8.773 -20.562 -6.59 1 98.19 47 ALA B CA 1
ATOM 1608 C C . ALA B 1 47 ? -9.25 -21.781 -7.375 1 98.19 47 ALA B C 1
ATOM 1610 O O . ALA B 1 47 ? -10.359 -22.266 -7.156 1 98.19 47 ALA B O 1
ATOM 1611 N N . PRO B 1 48 ? -8.422 -22.281 -8.273 1 97.44 48 PRO B N 1
ATOM 1612 C CA . PRO B 1 48 ? -8.797 -23.438 -9.086 1 97.44 48 PRO B CA 1
ATOM 1613 C C . PRO B 1 48 ? -9.125 -24.672 -8.242 1 97.44 48 PRO B C 1
ATOM 1615 O O . PRO B 1 48 ? -9.992 -25.469 -8.617 1 97.44 48 PRO B O 1
ATOM 1618 N N . ASP B 1 49 ? -8.484 -24.781 -7.109 1 97.81 49 ASP B N 1
ATOM 1619 C CA . ASP B 1 49 ? -8.719 -25.969 -6.289 1 97.81 49 ASP B CA 1
ATOM 1620 C C . ASP B 1 49 ? -9.898 -25.766 -5.344 1 97.81 49 ASP B C 1
ATOM 1622 O O . ASP B 1 49 ? -10.188 -26.609 -4.5 1 97.81 49 ASP B O 1
ATOM 1626 N N . GLY B 1 50 ? -10.531 -24.562 -5.336 1 97.25 50 GLY B N 1
ATOM 1627 C CA . GLY B 1 50 ? -11.734 -24.312 -4.559 1 97.25 50 GLY B CA 1
ATOM 1628 C C . GLY B 1 50 ? -11.484 -23.469 -3.328 1 97.25 50 GLY B C 1
ATOM 1629 O O . GLY B 1 50 ? -12.422 -22.953 -2.719 1 97.25 50 GLY B O 1
ATOM 1630 N N . ARG B 1 51 ? -10.203 -23.328 -3.018 1 97.69 51 ARG B N 1
ATOM 1631 C CA . ARG B 1 51 ? -9.883 -22.484 -1.879 1 97.69 51 ARG B CA 1
ATOM 1632 C C . ARG B 1 51 ? -10.391 -21.062 -2.104 1 97.69 51 ARG B C 1
ATOM 1634 O O . ARG B 1 51 ? -10.305 -20.531 -3.213 1 97.69 51 ARG B O 1
ATOM 1641 N N . GLN B 1 52 ? -10.891 -20.516 -0.983 1 98.25 52 GLN B N 1
ATOM 1642 C CA . GLN B 1 52 ? -11.445 -19.172 -1.042 1 98.25 52 GLN B CA 1
ATOM 1643 C C . GLN B 1 52 ? -10.633 -18.203 -0.189 1 98.25 52 GLN B C 1
ATOM 1645 O O . GLN B 1 52 ? -10.211 -18.547 0.914 1 98.25 52 GLN B O 1
ATOM 1650 N N . ARG B 1 53 ? -10.344 -16.984 -0.726 1 98.62 53 ARG B N 1
ATOM 1651 C CA . ARG B 1 53 ? -9.641 -15.93 -0.004 1 98.62 53 ARG B CA 1
ATOM 1652 C C . ARG B 1 53 ? -10.461 -14.648 0.013 1 98.62 53 ARG B C 1
ATOM 1654 O O . ARG B 1 53 ? -10.922 -14.18 -1.033 1 98.62 53 ARG B O 1
ATOM 1661 N N . LEU B 1 54 ? -10.711 -14.133 1.226 1 98.69 54 LEU B N 1
ATOM 1662 C CA . LEU B 1 54 ? -11.336 -12.828 1.374 1 98.69 54 LEU B CA 1
ATOM 1663 C C . LEU B 1 54 ? -10.352 -11.711 1.044 1 98.69 54 LEU B C 1
ATOM 1665 O O . LEU B 1 54 ? -9.273 -11.633 1.633 1 98.69 54 LEU B O 1
ATOM 1669 N N . CYS B 1 55 ? -10.742 -10.867 0.044 1 98.44 55 CYS B N 1
ATOM 1670 C CA . CYS B 1 55 ? -9.852 -9.82 -0.446 1 98.44 55 CYS B CA 1
ATOM 1671 C C . CYS B 1 55 ? -10.586 -8.484 -0.519 1 98.44 55 CYS B C 1
ATOM 1673 O O . CYS B 1 55 ? -11.672 -8.328 0.041 1 98.44 55 CYS B O 1
ATOM 1675 N N . HIS B 1 56 ? -9.977 -7.457 -0.973 1 98 56 HIS B N 1
ATOM 1676 C CA . HIS B 1 56 ? -10.469 -6.098 -1.157 1 98 56 HIS B CA 1
ATOM 1677 C C . HIS B 1 56 ? -10.258 -5.625 -2.592 1 98 56 HIS B C 1
ATOM 1679 O O . HIS B 1 56 ? -9.133 -5.656 -3.102 1 98 56 HIS B O 1
ATOM 1685 N N . GLN B 1 57 ? -11.328 -5.168 -3.236 1 97.81 57 GLN B N 1
ATOM 1686 C CA . GLN B 1 57 ? -11.273 -4.828 -4.656 1 97.81 57 GLN B CA 1
ATOM 1687 C C . GLN B 1 57 ? -10.219 -3.76 -4.926 1 97.81 57 GLN B C 1
ATOM 1689 O O . GLN B 1 57 ? -9.469 -3.859 -5.898 1 97.81 57 GLN B O 1
ATOM 1694 N N . VAL B 1 58 ? -10.109 -2.75 -4.031 1 96.75 58 VAL B N 1
ATOM 1695 C CA . VAL B 1 58 ? -9.211 -1.629 -4.262 1 96.75 58 VAL B CA 1
ATOM 1696 C C . VAL B 1 58 ? -7.762 -2.117 -4.238 1 96.75 58 VAL B C 1
ATOM 1698 O O . VAL B 1 58 ? -6.93 -1.659 -5.027 1 96.75 58 VAL B O 1
ATOM 1701 N N . ILE B 1 59 ? -7.422 -3.043 -3.338 1 96.56 59 ILE B N 1
ATOM 1702 C CA . ILE B 1 59 ? -6.062 -3.562 -3.22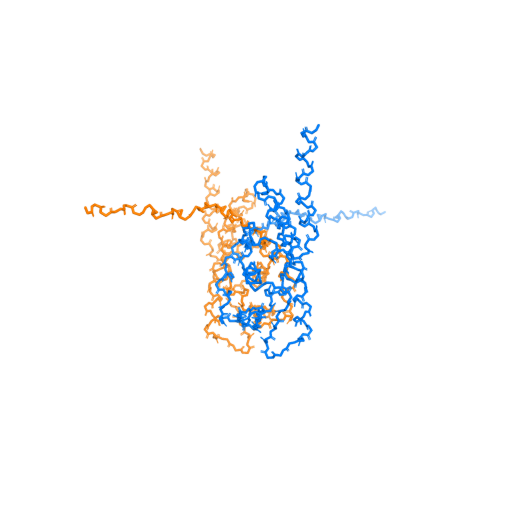7 1 96.56 59 ILE B CA 1
ATOM 1703 C C . ILE B 1 59 ? -5.723 -4.379 -4.469 1 96.56 59 ILE B C 1
ATOM 1705 O O . ILE B 1 59 ? -4.645 -4.215 -5.051 1 96.56 59 ILE B O 1
ATOM 1709 N N . LEU B 1 60 ? -6.641 -5.23 -4.898 1 97.38 60 LEU B N 1
ATOM 1710 C CA . LEU B 1 60 ? -6.41 -6.062 -6.074 1 97.38 60 LEU B CA 1
ATOM 1711 C C . LEU B 1 60 ? -6.309 -5.207 -7.332 1 97.38 60 LEU B C 1
ATOM 1713 O O . LEU B 1 60 ? -5.418 -5.418 -8.164 1 97.38 60 LEU B O 1
ATOM 1717 N N . ALA B 1 61 ? -7.203 -4.219 -7.434 1 97.12 61 ALA B N 1
ATOM 1718 C CA . ALA B 1 61 ? -7.215 -3.354 -8.609 1 97.12 61 ALA B CA 1
ATOM 1719 C C . ALA B 1 61 ? -5.953 -2.498 -8.672 1 97.12 61 ALA B C 1
ATOM 1721 O O . ALA B 1 61 ? -5.461 -2.184 -9.758 1 97.12 61 ALA B O 1
ATOM 1722 N N . ALA B 1 62 ? -5.445 -2.164 -7.543 1 95.44 62 ALA B N 1
ATOM 1723 C CA . ALA B 1 62 ? -4.238 -1.343 -7.473 1 95.44 62 ALA B CA 1
ATOM 1724 C C . ALA B 1 62 ? -3.004 -2.146 -7.871 1 95.44 62 ALA B C 1
ATOM 1726 O O . ALA B 1 62 ? -1.983 -1.573 -8.266 1 95.44 62 ALA B O 1
ATOM 1727 N N . SER B 1 63 ? -3.074 -3.432 -7.832 1 95.38 63 SER B N 1
ATOM 1728 C CA . SER B 1 63 ? -1.878 -4.258 -7.949 1 95.38 63 SER B CA 1
ATOM 1729 C C . SER B 1 63 ? -1.863 -5.027 -9.266 1 95.38 63 SER B C 1
ATOM 1731 O O . SER B 1 63 ? -0.814 -5.504 -9.703 1 95.38 63 SER B O 1
ATOM 1733 N N . SER B 1 64 ? -2.994 -5.184 -9.914 1 96.62 64 SER B N 1
ATOM 1734 C CA . SER B 1 64 ? -3.135 -6.023 -11.094 1 96.62 64 SER B CA 1
ATOM 1735 C C . SER B 1 64 ? -4.039 -5.367 -12.133 1 96.62 64 SER B C 1
ATOM 1737 O O . SER B 1 64 ? -5.219 -5.125 -11.875 1 96.62 64 SER B O 1
ATOM 1739 N N . LYS B 1 65 ? -3.459 -5.191 -13.359 1 96.25 65 LYS B N 1
ATOM 1740 C CA . LYS B 1 65 ? -4.238 -4.582 -14.438 1 96.25 65 LYS B CA 1
ATOM 1741 C C . LYS B 1 65 ? -5.391 -5.492 -14.859 1 96.25 65 LYS B C 1
ATOM 1743 O O . LYS B 1 65 ? -6.5 -5.02 -15.102 1 96.25 65 LYS B O 1
ATOM 1748 N N . ARG B 1 66 ? -5.168 -6.711 -14.93 1 97 66 ARG B N 1
ATOM 1749 C CA . ARG B 1 66 ? -6.195 -7.664 -15.336 1 97 66 ARG B CA 1
ATOM 1750 C C . ARG B 1 66 ? -7.316 -7.734 -14.305 1 97 66 ARG B C 1
ATOM 1752 O O . ARG B 1 66 ? -8.492 -7.707 -14.656 1 97 66 ARG B O 1
ATOM 1759 N N . LEU B 1 67 ? -6.961 -7.812 -13.055 1 97 67 LEU B N 1
ATOM 1760 C CA . LEU B 1 67 ? -7.98 -7.84 -12.008 1 97 67 LEU B CA 1
ATOM 1761 C C . LEU B 1 67 ? -8.758 -6.527 -11.969 1 97 67 LEU B C 1
ATOM 1763 O O . LEU B 1 67 ? -9.977 -6.527 -11.789 1 97 67 LEU B O 1
ATOM 1767 N N . ALA B 1 68 ? -8.023 -5.434 -12.172 1 96.56 68 ALA B N 1
ATOM 1768 C CA . ALA B 1 68 ? -8.688 -4.137 -12.211 1 96.56 68 ALA B CA 1
ATOM 1769 C C . ALA B 1 68 ? -9.766 -4.105 -13.289 1 96.56 68 ALA B C 1
ATOM 1771 O O . ALA B 1 68 ? -10.891 -3.66 -13.047 1 96.56 68 ALA B O 1
ATOM 1772 N N . SER B 1 69 ? -9.445 -4.594 -14.445 1 96.62 69 SER B N 1
ATOM 1773 C CA . SER B 1 69 ? -10.375 -4.613 -15.57 1 96.62 69 SER B CA 1
ATOM 1774 C C . SER B 1 69 ? -11.594 -5.473 -15.258 1 96.62 69 SER B C 1
ATOM 1776 O O . SER B 1 69 ? -12.734 -5.055 -15.484 1 96.62 69 SER B O 1
ATOM 1778 N N . VAL B 1 70 ? -11.391 -6.594 -14.672 1 96.12 70 VAL B N 1
ATOM 1779 C CA . VAL B 1 70 ? -12.469 -7.535 -14.367 1 96.12 70 VAL B CA 1
ATOM 1780 C C . VAL B 1 70 ? -13.359 -6.957 -13.273 1 96.12 70 VAL B C 1
ATOM 1782 O O . VAL B 1 70 ? -14.594 -7.023 -13.367 1 96.12 70 VAL B O 1
ATOM 1785 N N . LEU B 1 71 ? -12.766 -6.375 -12.297 1 96.25 71 LEU B N 1
ATOM 1786 C CA . LEU B 1 71 ? -13.508 -5.836 -11.164 1 96.25 71 LEU B CA 1
ATOM 1787 C C . LEU B 1 71 ? -14.328 -4.617 -11.586 1 96.25 71 LEU B C 1
ATOM 1789 O O . LEU B 1 71 ? -15.461 -4.445 -11.141 1 96.25 71 LEU B O 1
ATOM 1793 N N . LYS B 1 72 ? -13.734 -3.836 -12.383 1 94.81 72 LYS B N 1
ATOM 1794 C CA . LYS B 1 72 ? -14.445 -2.66 -12.875 1 94.81 72 LYS B CA 1
ATOM 1795 C C . LYS B 1 72 ? -15.625 -3.061 -13.758 1 94.81 72 LYS B C 1
ATOM 1797 O O . LYS B 1 72 ? -16.672 -2.41 -13.734 1 94.81 72 LYS B O 1
ATOM 1802 N N . SER B 1 73 ? -15.469 -4.125 -14.492 1 93.94 73 SER B N 1
ATOM 1803 C CA . SER B 1 73 ? -16.547 -4.613 -15.352 1 93.94 73 SER B CA 1
ATOM 1804 C C . SER B 1 73 ? -17.672 -5.242 -14.539 1 93.94 73 SER B C 1
ATOM 1806 O O . SER B 1 73 ? -18.828 -5.227 -14.953 1 93.94 73 SER B O 1
ATOM 1808 N N . GLY B 1 74 ? -17.344 -5.742 -13.43 1 89.44 74 GLY B N 1
ATOM 1809 C CA . GLY B 1 74 ? -18.328 -6.371 -12.562 1 89.44 74 GLY B CA 1
ATOM 1810 C C . GLY B 1 74 ? -18.781 -7.723 -13.078 1 89.44 74 GLY B C 1
ATOM 1811 O O . GLY B 1 74 ? -19.891 -8.172 -12.75 1 89.44 74 GLY B O 1
ATOM 1812 N N . ASP B 1 75 ? -18.031 -8.258 -13.867 1 86.25 75 ASP B N 1
ATOM 1813 C CA . ASP B 1 75 ? -18.375 -9.531 -14.492 1 86.25 75 ASP B CA 1
ATOM 1814 C C . ASP B 1 75 ? -18.172 -10.695 -13.531 1 86.25 75 ASP B C 1
ATOM 1816 O O . ASP B 1 75 ? -17.391 -11.617 -13.82 1 86.25 75 ASP B O 1
ATOM 1820 N N . PHE B 1 76 ? -18.656 -10.734 -12.375 1 86.88 76 PHE B N 1
ATOM 1821 C CA . PHE B 1 76 ? -18.688 -11.797 -11.375 1 86.88 76 PHE B CA 1
ATOM 1822 C C . PHE B 1 76 ? -19.969 -11.719 -10.539 1 86.88 76 PHE B C 1
ATOM 1824 O O . PHE B 1 76 ? -20.734 -10.766 -10.656 1 86.88 76 PHE B O 1
ATOM 1831 N N . THR B 1 77 ? -20.312 -12.758 -9.883 1 88.81 77 THR B N 1
ATOM 1832 C CA . THR B 1 77 ? -21.594 -12.867 -9.18 1 88.81 77 THR B CA 1
ATOM 1833 C C . THR B 1 77 ? -21.375 -12.938 -7.676 1 88.81 77 THR B C 1
ATOM 1835 O O . THR B 1 77 ? -20.469 -13.641 -7.207 1 88.81 77 THR B O 1
ATOM 1838 N N . ASN B 1 78 ? -22.203 -12.227 -6.988 1 91.44 78 ASN B N 1
ATOM 1839 C CA . ASN B 1 78 ? -22.25 -12.281 -5.531 1 91.44 78 ASN B CA 1
ATOM 1840 C C . ASN B 1 78 ? -20.906 -11.969 -4.902 1 91.44 78 ASN B C 1
ATOM 1842 O O . ASN B 1 78 ? -20.5 -12.594 -3.92 1 91.44 78 ASN B O 1
ATOM 1846 N N . ALA B 1 79 ? -20.062 -11.172 -5.434 1 94.12 79 ALA B N 1
ATOM 1847 C CA . ALA B 1 79 ? -18.766 -10.742 -4.93 1 94.12 79 ALA B CA 1
ATOM 1848 C C . ALA B 1 79 ? -17.781 -11.914 -4.844 1 94.12 79 ALA B C 1
ATOM 1850 O O . ALA B 1 79 ? -16.969 -11.984 -3.922 1 94.12 79 ALA B O 1
ATOM 1851 N N . ARG B 1 80 ? -18.062 -12.867 -5.758 1 97.19 80 ARG B N 1
ATOM 1852 C CA . ARG B 1 80 ? -17.172 -14.016 -5.875 1 97.19 80 ARG B CA 1
ATOM 1853 C C . ARG B 1 80 ? -16.531 -14.078 -7.262 1 97.19 80 ARG B C 1
ATOM 1855 O O . ARG B 1 80 ? -17.234 -14.039 -8.273 1 97.19 80 ARG B O 1
ATOM 1862 N N . LEU B 1 81 ? -15.203 -14.141 -7.301 1 97.88 81 LEU B N 1
ATOM 1863 C CA . LEU B 1 81 ? -14.469 -14.125 -8.562 1 97.88 81 LEU B CA 1
ATOM 1864 C C . LEU B 1 81 ? -13.609 -15.383 -8.703 1 97.88 81 LEU B C 1
ATOM 1866 O O . LEU B 1 81 ? -12.539 -15.477 -8.102 1 97.88 81 LEU B O 1
ATOM 1870 N N . PRO B 1 82 ? -14.047 -16.375 -9.438 1 97.25 82 PRO B N 1
ATOM 1871 C CA . PRO B 1 82 ? -13.188 -17.531 -9.719 1 97.25 82 PRO B CA 1
ATOM 1872 C C . PRO B 1 82 ? -12.008 -17.188 -10.625 1 97.25 82 PRO B C 1
ATOM 1874 O O . PRO B 1 82 ? -12.172 -16.469 -11.609 1 97.25 82 PRO B O 1
ATOM 1877 N N . VAL B 1 83 ? -10.906 -17.609 -10.211 1 97.06 83 VAL B N 1
ATOM 1878 C CA . VAL B 1 83 ? -9.703 -17.5 -11.031 1 97.06 83 VAL B CA 1
ATOM 1879 C C . VAL B 1 83 ? -9.289 -18.875 -11.531 1 97.06 83 VAL B C 1
ATOM 1881 O O . VAL B 1 83 ? -9.195 -19.828 -10.75 1 97.06 83 VAL B O 1
ATOM 1884 N N . GLN B 1 84 ? -9.047 -19 -12.875 1 96.31 84 GLN B N 1
ATOM 1885 C CA . GLN B 1 84 ? -8.664 -20.266 -13.5 1 96.31 84 GLN B CA 1
ATOM 1886 C C . GLN B 1 84 ? -7.359 -20.125 -14.281 1 96.31 84 GLN B C 1
ATOM 1888 O O . GLN B 1 84 ? -6.922 -19 -14.57 1 96.31 84 GLN B O 1
ATOM 1893 N N . GLY B 1 85 ? -6.699 -21.203 -14.484 1 95.31 85 GLY B N 1
ATOM 1894 C CA . GLY B 1 85 ? -5.543 -21.219 -15.359 1 95.31 85 GLY B CA 1
ATOM 1895 C C . GLY B 1 85 ? -4.246 -20.891 -14.648 1 95.31 85 GLY B C 1
ATOM 1896 O O . GLY B 1 85 ? -3.24 -20.562 -15.289 1 95.31 85 GLY B O 1
ATOM 1897 N N . VAL B 1 86 ? -4.348 -20.859 -13.336 1 96.75 86 VAL B N 1
ATOM 1898 C CA . VAL B 1 86 ? -3.137 -20.625 -12.555 1 96.75 86 VAL B CA 1
ATOM 1899 C C . VAL B 1 86 ? -3.061 -21.641 -11.414 1 96.75 86 VAL B C 1
ATOM 1901 O O . VAL B 1 86 ? -4.07 -22.234 -11.039 1 96.75 86 VAL B O 1
ATOM 1904 N N . ASP B 1 87 ? -1.812 -21.875 -10.961 1 96.75 87 ASP B N 1
ATOM 1905 C CA . ASP B 1 87 ? -1.607 -22.719 -9.789 1 96.75 87 ASP B CA 1
ATOM 1906 C C . ASP B 1 87 ? -2.191 -22.078 -8.539 1 96.75 87 ASP B C 1
ATOM 1908 O O . ASP B 1 87 ? -2.014 -20.875 -8.312 1 96.75 87 ASP B O 1
ATOM 1912 N N . SER B 1 88 ? -2.875 -22.922 -7.695 1 97.81 88 SER B N 1
ATOM 1913 C CA . SER B 1 88 ? -3.586 -22.391 -6.539 1 97.81 88 SER B CA 1
ATOM 1914 C C . SER B 1 88 ? -2.613 -21.828 -5.504 1 97.81 88 SER B C 1
ATOM 1916 O O . SER B 1 88 ? -2.859 -20.766 -4.922 1 97.81 88 SER B O 1
ATOM 1918 N N . ASP B 1 89 ? -1.56 -22.531 -5.258 1 97 89 ASP B N 1
ATOM 1919 C CA . ASP B 1 89 ? -0.572 -22.031 -4.301 1 97 89 ASP B CA 1
ATOM 1920 C C . ASP B 1 89 ? 0.104 -20.766 -4.809 1 97 89 ASP B C 1
ATOM 1922 O O . ASP B 1 89 ? 0.357 -19.844 -4.035 1 97 89 ASP B O 1
ATOM 1926 N N . ALA B 1 90 ? 0.364 -20.703 -6.074 1 96.81 90 ALA B N 1
ATOM 1927 C CA . ALA B 1 90 ? 0.953 -19.516 -6.684 1 96.81 90 ALA B CA 1
ATOM 1928 C C . ALA B 1 90 ? 0.015 -18.328 -6.57 1 96.81 90 ALA B C 1
ATOM 1930 O O . ALA B 1 90 ? 0.451 -17.203 -6.262 1 96.81 90 ALA B O 1
ATOM 1931 N N . LEU B 1 91 ? -1.262 -18.609 -6.777 1 98 91 LEU B N 1
ATOM 1932 C CA . LEU B 1 91 ? -2.254 -17.547 -6.656 1 98 91 LEU B CA 1
ATOM 1933 C C . LEU B 1 91 ? -2.295 -17 -5.234 1 98 91 LEU B C 1
ATOM 1935 O O . LEU B 1 91 ? -2.334 -15.781 -5.035 1 98 91 LEU B O 1
ATOM 1939 N N . ASP B 1 92 ? -2.254 -17.875 -4.32 1 97.31 92 ASP B N 1
ATOM 1940 C CA . ASP B 1 92 ? -2.268 -17.469 -2.918 1 97.31 92 ASP B CA 1
ATOM 1941 C C . ASP B 1 92 ? -1.07 -16.578 -2.588 1 97.31 92 ASP B C 1
ATOM 1943 O O . ASP B 1 92 ? -1.223 -15.531 -1.962 1 97.31 92 ASP B O 1
ATOM 1947 N N . SER B 1 93 ? 0.108 -16.984 -3.012 1 94.94 93 SER B N 1
ATOM 1948 C CA . SER B 1 93 ? 1.323 -16.203 -2.799 1 94.94 93 SER B CA 1
ATOM 1949 C C . SER B 1 93 ? 1.231 -14.844 -3.475 1 94.94 93 SER B C 1
ATOM 1951 O O . SER B 1 93 ? 1.65 -13.828 -2.906 1 94.94 93 SER B O 1
ATOM 1953 N N . LEU B 1 94 ? 0.682 -14.867 -4.613 1 96.38 94 LEU B N 1
ATOM 1954 C CA . LEU B 1 94 ? 0.52 -13.648 -5.391 1 96.38 94 LEU B CA 1
ATOM 1955 C C . LEU B 1 94 ? -0.452 -12.688 -4.703 1 96.38 94 LEU B C 1
ATOM 1957 O O . LEU B 1 94 ? -0.15 -11.508 -4.531 1 96.38 94 LEU B O 1
ATOM 1961 N N . LEU B 1 95 ? -1.589 -13.188 -4.27 1 97.31 95 LEU B N 1
ATOM 1962 C CA . LEU B 1 95 ? -2.58 -12.359 -3.588 1 97.31 95 LEU B CA 1
ATOM 1963 C C . LEU B 1 95 ? -2.004 -11.766 -2.309 1 97.31 95 LEU B C 1
ATOM 1965 O O . LEU B 1 95 ? -2.195 -10.578 -2.031 1 97.31 95 LEU B O 1
ATOM 1969 N N . GLU B 1 96 ? -1.312 -12.586 -1.593 1 95.38 96 GLU B N 1
ATOM 1970 C CA . GLU B 1 96 ? -0.69 -12.094 -0.365 1 95.38 96 GLU B CA 1
ATOM 1971 C C . GLU B 1 96 ? 0.31 -10.977 -0.659 1 95.38 96 GLU B C 1
ATOM 1973 O O . GLU B 1 96 ? 0.394 -10 0.087 1 95.38 96 GLU B O 1
ATOM 1978 N N . SER B 1 97 ? 1.003 -11.086 -1.696 1 94.06 97 SER B N 1
ATOM 1979 C CA . SER B 1 97 ? 2.002 -10.078 -2.049 1 94.06 97 SER B CA 1
ATOM 1980 C C . SER B 1 97 ? 1.352 -8.734 -2.359 1 94.06 97 SER B C 1
ATOM 1982 O O . SER B 1 97 ? 1.962 -7.684 -2.158 1 94.06 97 SER B O 1
ATOM 1984 N N . CYS B 1 98 ? 0.09 -8.727 -2.781 1 94.81 98 CYS B N 1
ATOM 1985 C CA . CYS B 1 98 ? -0.645 -7.492 -3.045 1 94.81 98 CYS B CA 1
ATOM 1986 C C . CYS B 1 98 ? -0.905 -6.727 -1.754 1 94.81 98 CYS B C 1
ATOM 1988 O O . CYS B 1 98 ? -1.12 -5.512 -1.779 1 94.81 98 CYS B O 1
ATOM 1990 N N . TYR B 1 99 ? -0.854 -7.426 -0.659 1 94.06 99 TYR B N 1
ATOM 1991 C CA . TYR B 1 99 ? -1.119 -6.812 0.636 1 94.06 99 TYR B CA 1
ATOM 1992 C C . TYR B 1 99 ? 0.181 -6.453 1.346 1 94.06 99 TYR B C 1
ATOM 1994 O O . TYR B 1 99 ? 0.246 -5.457 2.072 1 94.06 99 TYR B O 1
ATOM 2002 N N . THR B 1 100 ? 1.16 -7.195 1.111 1 91.44 100 THR B N 1
ATOM 2003 C CA . THR B 1 100 ? 2.359 -7.074 1.933 1 91.44 100 THR B CA 1
ATOM 2004 C C . THR B 1 100 ? 3.457 -6.328 1.179 1 91.44 100 THR B C 1
ATOM 2006 O O . THR B 1 100 ? 4.406 -5.828 1.788 1 91.44 100 THR B O 1
ATOM 2009 N N . GLY B 1 101 ? 3.326 -6.355 -0.1 1 89.44 101 GLY B N 1
ATOM 2010 C CA . GLY B 1 101 ? 4.406 -5.805 -0.9 1 89.44 101 GLY B CA 1
ATOM 2011 C C . GLY B 1 101 ? 5.621 -6.711 -0.976 1 89.44 101 GLY B C 1
ATOM 2012 O O . GLY B 1 101 ? 6.699 -6.281 -1.391 1 89.44 101 GLY B O 1
ATOM 2013 N N . GLU B 1 102 ? 5.457 -7.875 -0.476 1 88.62 102 GLU B N 1
ATOM 2014 C CA . GLU B 1 102 ? 6.531 -8.867 -0.47 1 88.62 102 GLU B CA 1
ATOM 2015 C C . GLU B 1 102 ? 6.035 -10.211 -0.983 1 88.62 102 GLU B C 1
ATOM 2017 O O . GLU B 1 102 ? 4.91 -10.625 -0.689 1 88.62 102 GLU B O 1
ATOM 2022 N N . CYS B 1 103 ? 6.883 -10.789 -1.795 1 89.88 103 CYS B N 1
ATOM 2023 C CA . CYS B 1 103 ? 6.566 -12.125 -2.293 1 89.88 103 CYS B CA 1
ATOM 2024 C C . CYS B 1 103 ? 7.703 -13.102 -2.014 1 89.88 103 CYS B C 1
ATOM 2026 O O . CYS B 1 103 ? 8.789 -12.969 -2.574 1 89.88 103 CYS B O 1
ATOM 2028 N N . GLY B 1 104 ? 7.473 -14 -1.09 1 88.31 104 GLY B N 1
ATOM 2029 C CA . GLY B 1 104 ? 8.43 -15.062 -0.842 1 88.31 104 GLY B CA 1
ATOM 2030 C C . GLY B 1 104 ? 8.461 -16.109 -1.942 1 88.31 104 GLY B C 1
ATOM 2031 O O . GLY B 1 104 ? 7.426 -16.656 -2.309 1 88.31 104 GLY B O 1
ATOM 2032 N N . LEU B 1 105 ? 9.68 -16.281 -2.504 1 89.88 105 LEU B N 1
ATOM 2033 C CA . LEU B 1 105 ? 9.797 -17.219 -3.617 1 89.88 105 LEU B CA 1
ATOM 2034 C C . LEU B 1 105 ? 10.938 -18.203 -3.381 1 89.88 105 LEU B C 1
ATOM 2036 O O . LEU B 1 105 ? 11.938 -17.859 -2.748 1 89.88 105 LEU B O 1
ATOM 2040 N N . SER B 1 106 ? 10.758 -19.391 -3.756 1 87.06 106 SER B N 1
ATOM 2041 C CA . SER B 1 106 ? 11.805 -20.375 -3.963 1 87.06 106 SER B CA 1
ATOM 2042 C C . SER B 1 106 ? 11.945 -20.734 -5.438 1 87.06 106 SER B C 1
ATOM 2044 O O . SER B 1 106 ? 11.078 -20.391 -6.25 1 87.06 106 SER B O 1
ATOM 2046 N N . LEU B 1 107 ? 13.047 -21.375 -5.746 1 85.88 107 LEU B N 1
ATOM 2047 C CA . LEU B 1 107 ? 13.195 -21.812 -7.133 1 85.88 107 LEU B CA 1
ATOM 2048 C C . LEU B 1 107 ? 12.094 -22.812 -7.512 1 85.88 107 LEU B C 1
ATOM 2050 O O . LEU B 1 107 ? 11.656 -22.844 -8.664 1 85.88 107 LEU B O 1
ATOM 2054 N N . ALA B 1 108 ? 11.516 -23.5 -6.527 1 88.06 108 ALA B N 1
ATOM 2055 C CA . ALA B 1 108 ? 10.461 -24.484 -6.77 1 88.06 108 ALA B CA 1
ATOM 2056 C C . ALA B 1 108 ? 9.133 -23.797 -7.094 1 88.06 108 ALA B C 1
ATOM 2058 O O . ALA B 1 108 ? 8.336 -24.312 -7.879 1 88.06 108 ALA B O 1
ATOM 2059 N N . SER B 1 109 ? 8.953 -22.641 -6.562 1 93.19 109 SER B N 1
ATOM 2060 C CA . SER B 1 109 ? 7.664 -21.984 -6.727 1 93.19 109 SER B CA 1
ATOM 2061 C C . SER B 1 109 ? 7.73 -20.875 -7.781 1 93.19 109 SER B C 1
ATOM 2063 O O . SER B 1 109 ? 6.699 -20.406 -8.25 1 93.19 109 SER B O 1
ATOM 2065 N N . ALA B 1 110 ? 8.914 -20.484 -8.18 1 94.44 110 ALA B N 1
ATOM 2066 C CA . ALA B 1 110 ? 9.141 -19.281 -8.977 1 94.44 110 ALA B CA 1
ATOM 2067 C C . ALA B 1 110 ? 8.398 -19.359 -10.312 1 94.44 110 ALA B C 1
ATOM 2069 O O . ALA B 1 110 ? 7.738 -18.406 -10.719 1 94.44 110 ALA B O 1
ATOM 2070 N N . ALA B 1 111 ? 8.43 -20.5 -10.93 1 95.75 111 ALA B N 1
ATOM 2071 C CA . ALA B 1 111 ? 7.836 -20.625 -12.258 1 95.75 111 ALA B CA 1
ATOM 2072 C C . ALA B 1 111 ? 6.32 -20.484 -12.195 1 95.75 111 ALA B C 1
ATOM 2074 O O . ALA B 1 111 ? 5.727 -19.781 -13.016 1 95.75 111 ALA B O 1
ATOM 2075 N N . ALA B 1 112 ? 5.727 -21.094 -11.227 1 96.31 112 ALA B N 1
ATOM 2076 C CA . ALA B 1 112 ? 4.273 -21.047 -11.086 1 96.31 112 ALA B CA 1
ATOM 2077 C C . ALA B 1 112 ? 3.809 -19.641 -10.734 1 96.31 112 ALA B C 1
ATOM 2079 O O . ALA B 1 112 ? 2.809 -19.156 -11.273 1 96.31 112 ALA B O 1
ATOM 2080 N N . VAL B 1 113 ? 4.516 -18.984 -9.852 1 96.81 113 VAL B N 1
ATOM 2081 C CA . VAL B 1 113 ? 4.16 -17.625 -9.469 1 96.81 113 VAL B CA 1
ATOM 2082 C C . VAL B 1 113 ? 4.371 -16.688 -10.641 1 96.81 113 VAL B C 1
ATOM 2084 O O . VAL B 1 113 ? 3.576 -15.766 -10.867 1 96.81 113 VAL B O 1
ATOM 2087 N N . TYR B 1 114 ? 5.441 -16.922 -11.383 1 96.88 114 TYR B N 1
ATOM 2088 C CA . TYR B 1 114 ? 5.699 -16.125 -12.578 1 96.88 114 TYR B CA 1
ATOM 2089 C C . TYR B 1 114 ? 4.551 -16.234 -13.57 1 96.88 114 TYR B C 1
ATOM 2091 O O . TYR B 1 114 ? 4.066 -15.234 -14.094 1 96.88 114 TYR B O 1
ATOM 2099 N N . ASP B 1 115 ? 4.176 -17.453 -13.828 1 97.19 115 ASP B N 1
ATOM 2100 C CA . ASP B 1 115 ? 3.068 -17.703 -14.75 1 97.19 115 ASP B CA 1
ATOM 2101 C C . ASP B 1 115 ? 1.813 -16.953 -14.305 1 97.19 115 ASP B C 1
ATOM 2103 O O . ASP B 1 115 ? 1.164 -16.281 -15.109 1 97.19 115 ASP B O 1
ATOM 2107 N N . ALA B 1 116 ? 1.438 -17 -13.055 1 97.62 116 ALA B N 1
ATOM 2108 C CA . ALA B 1 116 ? 0.281 -16.312 -12.5 1 97.62 116 ALA B CA 1
ATOM 2109 C C . ALA B 1 116 ? 0.445 -14.797 -12.617 1 97.62 116 ALA B C 1
ATOM 2111 O O . ALA B 1 116 ? -0.503 -14.086 -12.969 1 97.62 116 ALA B O 1
ATOM 2112 N N . ALA B 1 117 ? 1.647 -14.336 -12.312 1 97.38 117 ALA B N 1
ATOM 2113 C CA . ALA B 1 117 ? 1.943 -12.906 -12.367 1 97.38 117 ALA B CA 1
ATOM 2114 C C . ALA B 1 117 ? 1.752 -12.359 -13.773 1 97.38 117 ALA B C 1
ATOM 2116 O O . ALA B 1 117 ? 1.2 -11.266 -13.961 1 97.38 117 ALA B O 1
ATOM 2117 N N . VAL B 1 118 ? 2.205 -13.102 -14.766 1 97.06 118 VAL B N 1
ATOM 2118 C CA . VAL B 1 118 ? 2.084 -12.688 -16.156 1 97.06 118 VAL B CA 1
ATOM 2119 C C . VAL B 1 118 ? 0.615 -12.703 -16.578 1 97.06 118 VAL B C 1
ATOM 2121 O O . VAL B 1 118 ? 0.1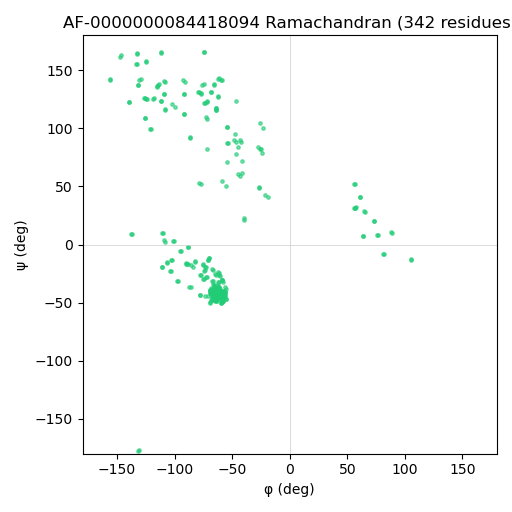07 -11.727 -17.125 1 97.06 118 VAL B O 1
ATOM 2124 N N . LYS B 1 119 ? -0.057 -13.727 -16.281 1 97.19 119 LYS B N 1
ATOM 2125 C CA . LYS B 1 119 ? -1.444 -13.891 -16.703 1 97.19 119 LYS B CA 1
ATOM 2126 C C . LYS B 1 119 ? -2.348 -12.852 -16.047 1 97.19 119 LYS B C 1
ATOM 2128 O O . LYS B 1 119 ? -3.285 -12.352 -16.672 1 97.19 119 LYS B O 1
ATOM 2133 N N . LEU B 1 120 ? -2.035 -12.531 -14.82 1 97.56 120 LEU B N 1
ATOM 2134 C CA . LEU B 1 120 ? -2.871 -11.594 -14.078 1 97.56 120 LEU B CA 1
ATOM 2135 C C . LEU B 1 120 ? -2.316 -10.172 -14.188 1 97.56 120 LEU B C 1
ATOM 2137 O O . LEU B 1 120 ? -2.924 -9.227 -13.688 1 97.56 120 LEU B O 1
ATOM 2141 N N . GLU B 1 121 ? -1.183 -10.047 -14.805 1 96.75 121 GLU B N 1
ATOM 2142 C CA . GLU B 1 121 ? -0.557 -8.75 -15.039 1 96.75 121 GLU B CA 1
ATOM 2143 C C . GLU B 1 121 ? -0.354 -7.984 -13.734 1 96.75 121 GLU B C 1
ATOM 2145 O O . GLU B 1 121 ? -0.756 -6.824 -13.617 1 96.75 121 GLU B O 1
ATOM 2150 N N . VAL B 1 122 ? 0.257 -8.656 -12.828 1 95.44 122 VAL B N 1
ATOM 2151 C CA . VAL B 1 122 ? 0.581 -8.039 -11.547 1 95.44 122 VAL B CA 1
ATOM 2152 C C . VAL B 1 122 ? 1.787 -7.117 -11.703 1 95.44 122 VAL B C 1
ATOM 2154 O O . VAL B 1 122 ? 2.84 -7.539 -12.188 1 95.44 122 VAL B O 1
ATOM 2157 N N . THR B 1 123 ? 1.606 -5.945 -11.219 1 91.19 123 THR B N 1
ATOM 2158 C CA . THR B 1 123 ? 2.584 -4.887 -11.445 1 91.19 123 THR B CA 1
ATOM 2159 C C . THR B 1 123 ? 3.92 -5.238 -10.797 1 91.19 123 THR B C 1
ATOM 2161 O O . THR B 1 123 ? 4 -5.402 -9.578 1 91.19 123 THR B O 1
ATOM 2164 N N . GLY B 1 124 ? 4.91 -5.363 -11.672 1 91.62 124 GLY B N 1
ATOM 2165 C CA . GLY B 1 124 ? 6.293 -5.445 -11.227 1 91.62 124 GLY B CA 1
ATOM 2166 C C . GLY B 1 124 ? 6.688 -6.832 -10.766 1 91.62 124 GLY B C 1
ATOM 2167 O O . GLY B 1 124 ? 7.863 -7.09 -10.484 1 91.62 124 GLY B O 1
ATOM 2168 N N . LEU B 1 125 ? 5.801 -7.73 -10.656 1 93.31 125 LEU B N 1
ATOM 2169 C CA . LEU B 1 125 ? 6.109 -9.023 -10.055 1 93.31 125 LEU B CA 1
ATOM 2170 C C . LEU B 1 125 ? 6.863 -9.914 -11.047 1 93.31 125 LEU B C 1
ATOM 2172 O O . LEU B 1 125 ? 7.879 -10.516 -10.695 1 93.31 125 LEU B O 1
ATOM 2176 N N . ALA B 1 126 ? 6.434 -9.938 -12.289 1 95 126 ALA B N 1
ATOM 2177 C CA . ALA B 1 126 ? 7.07 -10.797 -13.289 1 95 126 ALA B CA 1
ATOM 2178 C C . ALA B 1 126 ? 8.523 -10.383 -13.516 1 95 126 ALA B C 1
ATOM 2180 O O . ALA B 1 126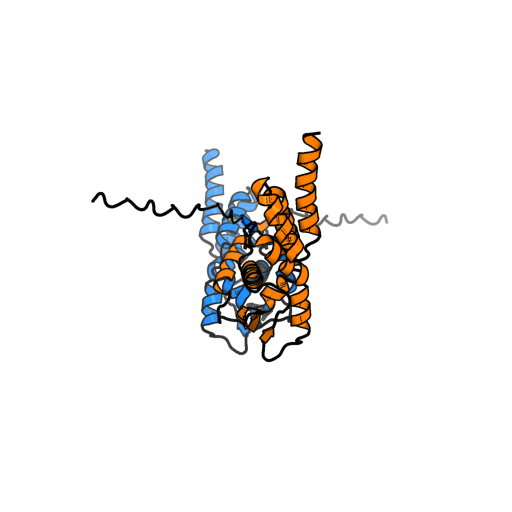 ? 9.438 -11.211 -13.398 1 95 126 ALA B O 1
ATOM 2181 N N . PRO B 1 127 ? 8.82 -9.094 -13.734 1 94.06 127 PRO B N 1
ATOM 2182 C CA . PRO B 1 127 ? 10.219 -8.695 -13.891 1 94.06 127 PRO B CA 1
ATOM 2183 C C . PRO B 1 127 ? 11.055 -8.992 -12.648 1 94.06 127 PRO B C 1
ATOM 2185 O O . PRO B 1 127 ? 12.234 -9.352 -12.766 1 94.06 127 PRO B O 1
ATOM 2188 N N . ALA B 1 128 ? 10.484 -8.836 -11.508 1 90.75 128 ALA B N 1
ATOM 2189 C CA . ALA B 1 128 ? 11.203 -9.117 -10.266 1 90.75 128 ALA B CA 1
ATOM 2190 C C . ALA B 1 128 ? 11.57 -10.594 -10.172 1 90.75 128 ALA B C 1
ATOM 2192 O O . ALA B 1 128 ? 12.656 -10.938 -9.711 1 90.75 128 ALA B O 1
ATOM 2193 N N . ILE B 1 129 ? 10.688 -11.422 -10.57 1 93.44 129 ILE B N 1
ATOM 2194 C CA . ILE B 1 129 ? 10.945 -12.859 -10.523 1 93.44 129 ILE B CA 1
ATOM 2195 C C . ILE B 1 129 ? 12.039 -13.219 -11.531 1 93.44 129 ILE B C 1
ATOM 2197 O O . ILE B 1 129 ? 12.906 -14.039 -11.234 1 93.44 129 ILE B O 1
ATOM 2201 N N . GLU B 1 130 ? 11.992 -12.602 -12.742 1 94.25 130 GLU B N 1
ATOM 2202 C CA . GLU B 1 130 ? 13.047 -12.82 -13.727 1 94.25 130 GLU B CA 1
ATOM 2203 C C . GLU B 1 130 ? 14.422 -12.477 -13.156 1 94.25 130 GLU B C 1
ATOM 2205 O O . GLU B 1 130 ? 15.383 -13.219 -13.336 1 94.25 130 GLU B O 1
ATOM 2210 N N . GLN B 1 131 ? 14.43 -11.383 -12.484 1 91.75 131 GLN B N 1
ATOM 2211 C CA . GLN B 1 131 ? 15.68 -10.953 -11.867 1 91.75 131 GLN B CA 1
ATOM 2212 C C . GLN B 1 131 ? 16.125 -11.93 -10.789 1 91.75 131 GLN B C 1
ATOM 2214 O O . GLN B 1 131 ? 17.312 -12.266 -10.695 1 91.75 131 GLN B O 1
ATOM 2219 N N . PHE B 1 132 ? 15.242 -12.375 -9.969 1 89.19 132 PHE B N 1
ATOM 2220 C CA . PHE B 1 132 ? 15.508 -13.336 -8.906 1 89.19 132 PHE B CA 1
ATOM 2221 C C . PHE B 1 132 ? 16.047 -14.641 -9.484 1 89.19 132 PHE B C 1
ATOM 2223 O O . PHE B 1 132 ? 17.078 -15.141 -9.055 1 89.19 132 PHE B O 1
ATOM 2230 N N . VAL B 1 133 ? 15.367 -15.164 -10.453 1 91.25 133 VAL B N 1
ATOM 2231 C CA . VAL B 1 133 ? 15.75 -16.422 -11.07 1 91.25 133 VAL B CA 1
ATOM 2232 C C . VAL B 1 133 ? 17.094 -16.281 -11.773 1 91.25 133 VAL B C 1
ATOM 2234 O O . VAL B 1 133 ? 18 -17.094 -11.586 1 91.25 133 VAL B O 1
ATOM 2237 N N . GLY B 1 134 ? 17.219 -15.234 -12.555 1 91 134 GLY B N 1
ATOM 2238 C CA . GLY B 1 134 ? 18.469 -14.992 -13.25 1 91 134 GLY B CA 1
ATOM 2239 C C . GLY B 1 134 ? 19.672 -14.914 -12.32 1 91 134 GLY B C 1
ATOM 2240 O O . GLY B 1 134 ? 20.734 -15.469 -12.617 1 91 134 GLY B O 1
ATOM 2241 N N . GLY B 1 135 ? 19.484 -14.242 -11.195 1 88.5 135 GLY B N 1
ATOM 2242 C CA . GLY B 1 135 ? 20.562 -14.047 -10.242 1 88.5 135 GLY B CA 1
ATOM 2243 C C . GLY B 1 135 ? 20.766 -15.242 -9.328 1 88.5 135 GLY B C 1
ATOM 2244 O O . GLY B 1 135 ? 21.812 -15.359 -8.688 1 88.5 135 GLY B O 1
ATOM 2245 N N . GLY B 1 136 ? 19.828 -16.125 -9.305 1 86.25 136 GLY B N 1
ATOM 2246 C CA . GLY B 1 136 ? 19.875 -17.219 -8.344 1 86.25 136 GLY B CA 1
ATOM 2247 C C . GLY B 1 136 ? 20.172 -18.562 -8.977 1 86.25 136 GLY B C 1
ATOM 2248 O O . GLY B 1 136 ? 20.281 -19.562 -8.281 1 86.25 136 GLY B O 1
ATOM 2249 N N . LEU B 1 137 ? 20.406 -18.594 -10.195 1 90.06 137 LEU B N 1
ATOM 2250 C CA . LEU B 1 137 ? 20.641 -19.859 -10.898 1 90.06 137 LEU B CA 1
ATOM 2251 C C . LEU B 1 137 ? 22.047 -20.391 -10.602 1 90.06 137 LEU B C 1
ATOM 2253 O O . LEU B 1 137 ? 22.984 -19.609 -10.453 1 90.06 137 LEU B O 1
ATOM 2257 N N . SER B 1 138 ? 22.156 -21.656 -10.375 1 89.62 138 SER B N 1
ATOM 2258 C CA . SER B 1 138 ? 23.391 -22.422 -10.242 1 89.62 138 SER B CA 1
ATOM 2259 C C . SER B 1 138 ? 23.328 -23.703 -11.07 1 89.62 138 SER B C 1
ATOM 2261 O O . SER B 1 138 ? 22.25 -24.094 -11.547 1 89.62 138 SER B O 1
ATOM 2263 N N . PRO B 1 139 ? 24.5 -24.312 -11.281 1 90.75 139 PRO B N 1
ATOM 2264 C CA . PRO B 1 139 ? 24.516 -25.531 -12.102 1 90.75 139 PRO B CA 1
ATOM 2265 C C . PRO B 1 139 ? 23.578 -26.609 -11.594 1 90.75 139 PRO B C 1
ATOM 2267 O O . PRO B 1 139 ? 22.844 -27.219 -12.375 1 90.75 139 PRO B O 1
ATOM 2270 N N . PRO B 1 140 ? 23.438 -26.812 -10.312 1 90.88 140 PRO B N 1
ATOM 2271 C CA . PRO B 1 140 ? 22.516 -27.844 -9.836 1 90.88 140 PRO B CA 1
ATOM 2272 C C . PRO B 1 140 ? 21.047 -27.438 -9.945 1 90.88 140 PRO B C 1
ATOM 2274 O O . PRO B 1 140 ? 20.156 -28.297 -9.938 1 90.88 140 PRO B O 1
ATOM 2277 N N . THR B 1 141 ? 20.797 -26.125 -10.109 1 91.31 141 THR B N 1
ATOM 2278 C CA . THR B 1 141 ? 19.406 -25.688 -10.008 1 91.31 141 THR B CA 1
ATOM 2279 C C . THR B 1 141 ? 18.844 -25.328 -11.383 1 91.31 141 THR B C 1
ATOM 2281 O O . THR B 1 141 ? 17.641 -25.234 -11.555 1 91.31 141 THR B O 1
ATOM 2284 N N . VAL B 1 142 ? 19.734 -25.172 -12.336 1 93.75 142 VAL B N 1
ATOM 2285 C CA . VAL B 1 142 ? 19.297 -24.609 -13.617 1 93.75 142 VAL B CA 1
ATOM 2286 C C . VAL B 1 142 ? 18.406 -25.609 -14.344 1 93.75 142 VAL B C 1
ATOM 2288 O O . VAL B 1 142 ? 17.422 -25.234 -14.977 1 93.75 142 VAL B O 1
ATOM 2291 N N . VAL B 1 143 ? 18.75 -26.875 -14.273 1 93.19 143 VAL B N 1
ATOM 2292 C CA . VAL B 1 143 ? 17.984 -27.875 -15.023 1 93.19 143 VAL B CA 1
ATOM 2293 C C . VAL B 1 143 ? 16.594 -28.016 -14.406 1 93.19 143 VAL B C 1
ATOM 2295 O O . VAL B 1 143 ? 15.578 -27.922 -15.109 1 93.19 143 VAL B O 1
ATOM 2298 N N . PRO B 1 144 ? 16.516 -28.188 -13.094 1 93.56 144 PRO B N 1
ATOM 2299 C CA . PRO B 1 144 ? 15.18 -28.203 -12.484 1 93.56 144 PRO B CA 1
ATOM 2300 C C . PRO B 1 144 ? 14.375 -26.938 -12.781 1 93.56 144 PRO B C 1
ATOM 2302 O O . PRO B 1 144 ? 13.172 -27.016 -13.031 1 93.56 144 PRO B O 1
ATOM 2305 N N . MET B 1 145 ? 14.977 -25.828 -12.75 1 94.25 145 MET B N 1
ATOM 2306 C CA . MET B 1 145 ? 14.305 -24.562 -13.047 1 94.25 145 MET B CA 1
ATOM 2307 C C . MET B 1 145 ? 13.812 -24.531 -14.484 1 94.25 145 MET B C 1
ATOM 2309 O O . MET B 1 145 ? 12.695 -24.094 -14.758 1 94.25 145 ME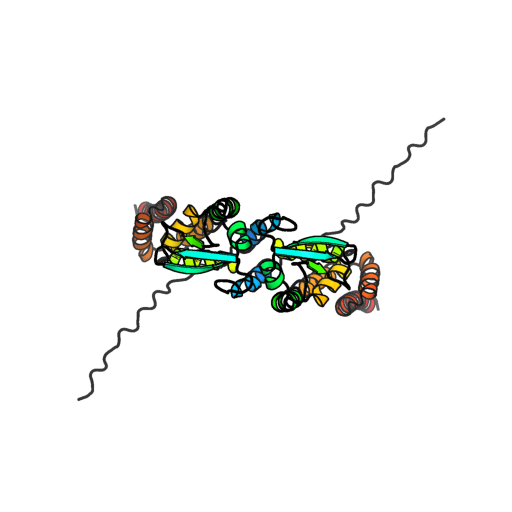T B O 1
ATOM 2313 N N . LEU B 1 146 ? 14.656 -24.969 -15.391 1 94.88 146 LEU B N 1
ATOM 2314 C CA . LEU B 1 146 ? 14.289 -25.047 -16.797 1 94.88 146 LEU B CA 1
ATOM 2315 C C . LEU B 1 146 ? 13.062 -25.938 -17 1 94.88 146 LEU B C 1
ATOM 2317 O O . LEU B 1 146 ? 12.141 -25.562 -17.734 1 94.88 146 LEU B O 1
ATOM 2321 N N . GLU B 1 147 ? 13.031 -27.047 -16.344 1 95.38 147 GLU B N 1
ATOM 2322 C CA . GLU B 1 147 ? 11.898 -27.969 -16.438 1 95.38 147 GLU B CA 1
ATOM 2323 C C . GLU B 1 147 ? 10.609 -27.312 -15.945 1 95.38 147 GLU B C 1
ATOM 2325 O O . GLU B 1 147 ? 9.562 -27.453 -16.578 1 95.38 147 GLU B O 1
ATOM 2330 N N . ARG B 1 148 ? 10.688 -26.688 -14.891 1 94.44 148 ARG B N 1
ATOM 2331 C CA . ARG B 1 148 ? 9.516 -26.016 -14.336 1 94.44 148 ARG B CA 1
ATOM 2332 C C . ARG B 1 148 ? 9.039 -24.891 -15.258 1 94.44 148 ARG B C 1
ATOM 2334 O O . ARG B 1 148 ? 7.836 -24.719 -15.461 1 94.44 148 ARG B O 1
ATOM 2341 N N . ALA B 1 149 ? 9.984 -24.109 -15.75 1 95.75 149 ALA B N 1
ATOM 2342 C CA . ALA B 1 149 ? 9.648 -23.031 -16.672 1 95.75 149 ALA B CA 1
ATOM 2343 C C . ALA B 1 149 ? 8.945 -23.562 -17.922 1 95.75 149 ALA B C 1
ATOM 2345 O O . ALA B 1 149 ? 7.969 -22.969 -18.391 1 95.75 149 ALA B O 1
ATOM 2346 N N . LEU B 1 150 ? 9.453 -24.656 -18.391 1 94.56 150 LEU B N 1
ATOM 2347 C CA . LEU B 1 150 ? 8.836 -25.297 -19.547 1 94.56 150 LEU B CA 1
ATOM 2348 C C . LEU B 1 150 ? 7.43 -25.781 -19.219 1 94.56 150 LEU B C 1
ATOM 2350 O O . LEU B 1 150 ? 6.52 -25.688 -20.047 1 94.56 150 LEU B O 1
ATOM 2354 N N . GLY B 1 151 ? 7.246 -26.266 -18.031 1 94.19 151 GLY B N 1
ATOM 2355 C CA . GLY B 1 151 ? 5.965 -26.797 -17.594 1 94.19 151 GLY B CA 1
ATOM 2356 C C . GLY B 1 151 ? 4.859 -25.75 -17.578 1 94.19 151 GLY B C 1
ATOM 2357 O O . GLY B 1 151 ? 3.709 -26.062 -17.891 1 94.19 151 GLY B O 1
ATOM 2358 N N . VAL B 1 152 ? 5.223 -24.531 -17.25 1 93 152 VAL B N 1
ATOM 2359 C CA . VAL B 1 152 ? 4.211 -23.484 -17.203 1 93 152 VAL B CA 1
ATOM 2360 C C . VAL B 1 152 ? 4.285 -22.625 -18.469 1 93 152 VAL B C 1
ATOM 2362 O O . VAL B 1 152 ? 3.633 -21.578 -18.547 1 93 152 VAL B O 1
ATOM 2365 N N . LYS B 1 153 ? 5.16 -22.969 -19.406 1 93.31 153 LYS B N 1
ATOM 2366 C CA . LYS B 1 153 ? 5.336 -22.297 -20.688 1 93.31 153 LYS B CA 1
ATOM 2367 C C . LYS B 1 153 ? 5.754 -20.844 -20.5 1 93.31 153 LYS B C 1
ATOM 2369 O O . LYS B 1 153 ? 5.25 -19.953 -21.172 1 93.31 153 LYS B O 1
ATOM 2374 N N . ALA B 1 154 ? 6.625 -20.641 -19.547 1 94.75 154 ALA B N 1
ATOM 2375 C CA . ALA B 1 154 ? 7.176 -19.312 -19.297 1 94.75 154 ALA B CA 1
ATOM 2376 C C . ALA B 1 154 ? 8.398 -19.047 -20.172 1 94.75 154 ALA B C 1
ATOM 2378 O O . ALA B 1 154 ? 9.531 -19.328 -19.781 1 94.75 154 ALA B O 1
ATOM 2379 N N . ALA B 1 155 ? 8.172 -18.469 -21.312 1 94.38 155 ALA B N 1
ATOM 2380 C CA . ALA B 1 155 ? 9.203 -18.328 -22.328 1 94.38 155 ALA B CA 1
ATOM 2381 C C . ALA B 1 155 ? 10.398 -17.531 -21.812 1 94.38 155 ALA B C 1
ATOM 2383 O O . ALA B 1 155 ? 11.547 -17.906 -22.047 1 94.38 155 ALA B O 1
ATOM 2384 N N . ARG B 1 156 ? 10.07 -16.516 -21.141 1 96 156 ARG B N 1
ATOM 2385 C CA . ARG B 1 156 ? 11.148 -15.648 -20.656 1 96 156 ARG B CA 1
ATOM 2386 C C . ARG B 1 156 ? 12.031 -16.375 -19.641 1 96 156 ARG B C 1
ATOM 2388 O O . ARG B 1 156 ? 13.25 -16.234 -19.656 1 96 156 ARG B O 1
ATOM 2395 N N . LEU B 1 157 ? 11.445 -17.109 -18.719 1 95.94 157 LEU B N 1
ATOM 2396 C CA . LEU B 1 157 ? 12.227 -17.875 -17.75 1 95.94 157 LEU B CA 1
ATOM 2397 C C . LEU B 1 157 ? 13.055 -18.953 -18.438 1 95.94 157 LEU B C 1
ATOM 2399 O O . LEU B 1 157 ? 14.188 -19.219 -18.031 1 95.94 157 LEU B O 1
ATOM 2403 N N . VAL B 1 158 ? 12.492 -19.594 -19.469 1 96.06 158 VAL B N 1
ATOM 2404 C CA . VAL B 1 158 ? 13.227 -20.562 -20.266 1 96.06 158 VAL B CA 1
ATOM 2405 C C . VAL B 1 158 ? 14.461 -19.906 -20.875 1 96.06 158 VAL B C 1
ATOM 2407 O O . VAL B 1 158 ? 15.57 -20.453 -20.797 1 96.06 158 VAL B O 1
ATOM 2410 N N . GLU B 1 159 ? 14.234 -18.734 -21.391 1 96.69 159 GLU B N 1
ATOM 2411 C CA . GLU B 1 159 ? 15.336 -18 -22 1 96.69 159 GLU B CA 1
ATOM 2412 C C . GLU B 1 159 ? 16.422 -17.688 -20.984 1 96.69 159 GLU B C 1
ATOM 2414 O O . GLU B 1 159 ? 17.625 -17.766 -21.297 1 96.69 159 GLU B O 1
ATOM 2419 N N . ILE B 1 160 ? 16.031 -17.359 -19.812 1 95.56 160 ILE B N 1
ATOM 2420 C CA . ILE B 1 160 ? 16.984 -17.047 -18.75 1 95.56 160 ILE B CA 1
ATOM 2421 C C . ILE B 1 160 ? 17.797 -18.297 -18.406 1 95.56 160 ILE B C 1
ATOM 2423 O O . ILE B 1 160 ? 19.031 -18.219 -18.281 1 95.56 160 ILE B O 1
ATOM 2427 N N . CYS B 1 161 ? 17.203 -19.406 -18.281 1 95.06 161 CYS B N 1
ATOM 2428 C CA . CYS B 1 161 ? 17.875 -20.656 -17.969 1 95.06 1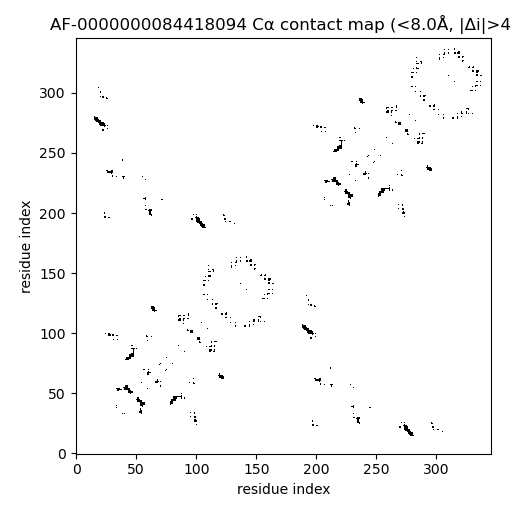61 CYS B CA 1
ATOM 2429 C C . CYS B 1 161 ? 18.844 -21.047 -19.078 1 95.06 161 CYS B C 1
ATOM 2431 O O . CYS B 1 161 ? 19.984 -21.438 -18.812 1 95.06 161 CYS B O 1
ATOM 2433 N N . LEU B 1 162 ? 18.391 -20.953 -20.328 1 94.62 162 LEU B N 1
ATOM 2434 C CA . LEU B 1 162 ? 19.234 -21.297 -21.469 1 94.62 162 LEU B CA 1
ATOM 2435 C C . LEU B 1 162 ? 20.438 -20.359 -21.547 1 94.62 162 LEU B C 1
ATOM 2437 O O . LEU B 1 162 ? 21.531 -20.781 -21.906 1 94.62 162 LEU B O 1
ATOM 2441 N N . GLY B 1 163 ? 20.188 -19.109 -21.234 1 94 163 GLY B N 1
ATOM 2442 C CA . GLY B 1 163 ? 21.297 -18.172 -21.188 1 94 163 GLY B CA 1
ATOM 2443 C C . GLY B 1 163 ? 22.359 -18.547 -20.172 1 94 163 GLY B C 1
ATOM 2444 O O . GLY B 1 163 ? 23.547 -18.438 -20.438 1 94 163 GLY B O 1
ATOM 2445 N N . PHE B 1 164 ? 21.984 -18.953 -19.047 1 93.88 164 PHE B N 1
ATOM 2446 C CA . PHE B 1 164 ? 22.906 -19.406 -18.016 1 93.88 164 PHE B CA 1
ATOM 2447 C C . PHE B 1 164 ? 23.719 -20.609 -18.5 1 93.88 164 PHE B C 1
ATOM 2449 O O . PHE B 1 164 ? 24.938 -20.656 -18.312 1 93.88 164 PHE B O 1
ATOM 2456 N N . ILE B 1 165 ? 23.062 -21.578 -19.156 1 92.25 165 ILE B N 1
ATOM 2457 C CA . ILE B 1 165 ? 23.703 -22.797 -19.641 1 92.25 165 ILE B CA 1
ATOM 2458 C C . ILE B 1 165 ? 24.688 -22.453 -20.75 1 92.25 165 ILE B C 1
ATOM 2460 O O . ILE B 1 165 ? 25.812 -22.953 -20.766 1 92.25 165 ILE B O 1
ATOM 2464 N N . ARG B 1 166 ? 24.266 -21.562 -21.641 1 90.12 166 ARG B N 1
ATOM 2465 C CA . ARG B 1 166 ? 25.125 -21.156 -22.75 1 90.12 166 ARG B CA 1
ATOM 2466 C C . ARG B 1 166 ? 26.359 -20.438 -22.25 1 90.12 166 ARG B C 1
ATOM 2468 O O . ARG B 1 166 ? 27.453 -20.609 -22.781 1 90.12 166 ARG B O 1
ATOM 2475 N N . GLY B 1 167 ? 26.188 -19.531 -21.344 1 85.69 167 GLY B N 1
ATOM 2476 C CA . GLY B 1 167 ? 27.312 -18.797 -20.797 1 85.69 167 GLY B CA 1
ATOM 2477 C C . GLY B 1 167 ? 28.359 -19.688 -20.141 1 85.69 167 GLY B C 1
ATOM 2478 O O . GLY B 1 167 ? 29.547 -19.359 -20.141 1 85.69 167 GLY B O 1
ATOM 2479 N N . ARG B 1 168 ? 28.031 -20.797 -19.578 1 78.81 168 ARG B N 1
ATOM 2480 C CA . ARG B 1 168 ? 28.969 -21.703 -18.906 1 78.81 168 ARG B CA 1
ATOM 2481 C C . ARG B 1 168 ? 29.578 -22.688 -19.906 1 78.81 168 ARG B C 1
ATOM 2483 O O . ARG B 1 168 ? 30.703 -23.156 -19.719 1 78.81 168 ARG B O 1
ATOM 2490 N N . TRP B 1 169 ? 28.797 -23.156 -20.891 1 72.5 169 TRP B N 1
ATOM 2491 C CA . TRP B 1 169 ? 29.359 -24.047 -21.891 1 72.5 169 TRP B CA 1
ATOM 2492 C C . TRP B 1 169 ? 30.312 -23.297 -22.828 1 72.5 169 TRP B C 1
ATOM 2494 O O . TRP B 1 169 ? 31.344 -23.828 -23.234 1 72.5 169 TRP B O 1
ATOM 2504 N N . VAL B 1 170 ? 30 -22.172 -23.297 1 60.91 170 VAL B N 1
ATOM 2505 C CA . VAL B 1 170 ? 30.922 -21.453 -24.172 1 60.91 170 VAL B CA 1
ATOM 2506 C C . VAL B 1 170 ? 32.219 -21.156 -23.422 1 60.91 170 VAL B C 1
ATOM 2508 O O . VAL B 1 170 ? 33.312 -21.156 -24.016 1 60.91 170 VAL B O 1
ATOM 2511 N N . VAL B 1 171 ? 32.188 -21.062 -22.141 1 54.5 171 VAL B N 1
ATOM 2512 C CA . VAL B 1 171 ? 33.469 -20.766 -21.484 1 54.5 171 VAL B CA 1
ATOM 2513 C C . VAL B 1 171 ? 34.312 -22.031 -21.422 1 54.5 171 VAL B C 1
ATOM 2515 O O . VAL B 1 171 ? 35.531 -21.953 -21.203 1 54.5 171 VAL B O 1
ATOM 2518 N N . THR B 1 172 ? 33.688 -23.188 -21.422 1 50.22 172 THR B N 1
ATOM 2519 C CA . THR B 1 172 ? 34.562 -24.359 -21.359 1 50.22 172 THR B CA 1
ATOM 2520 C C . THR B 1 172 ? 35.062 -24.75 -22.75 1 50.22 172 THR B C 1
ATOM 2522 O O . THR B 1 172 ? 35.906 -25.625 -22.891 1 50.22 172 THR B O 1
ATOM 2525 N N . GLY B 1 173 ? 34.438 -24.328 -23.875 1 41.84 173 GLY B N 1
ATOM 2526 C CA . GLY B 1 173 ? 35.125 -24.656 -25.109 1 41.84 173 GLY B CA 1
ATOM 2527 C C . GLY B 1 173 ? 36.188 -23.656 -25.484 1 41.84 173 GLY B C 1
ATOM 2528 O O . GLY B 1 173 ? 36.156 -22.516 -25.031 1 41.84 173 GLY B O 1
#

Nearest PDB structures (foldseek):
  3hu6-assembly1_A  TM=7.998E-01  e=1.229E-08  Homo sapiens
  3hu6-assembly1_B  TM=7.927E-01  e=2.342E-08  Homo sapiens
  3htm-assembly2_D  TM=7.749E-01  e=1.747E-08  Homo sapiens
  3hqi-assembly1_A  TM=7.613E-01  e=5.020E-08  Homo sapiens
  9etx-assembly1_A  TM=7.531E-01  e=4.465E-08  Homo sapiens